Protein 4AE4 (pdb70)

Sequence (211 aa):
SHSPSERQCVETVVNGYSYECVLRAKAAGANIEQILDYLFAHGQLCEKGFDPLLVEEALEHQCSEEKEFLQLSKFKEGFELKDIKEVLLLHNNDQDNALEDLARASHSPSERQCVETVVNGYSYECVLRAKAAGANIEQILDYLFAHGQLCEKGFDPLLVEEALEHQCSEEKEFLQLSKFKEGFELKDIKEVLLLHNNDQDNALEDLARAG

Solvent-accessible surface area: 13850 Å² total

GO terms:
  GO:0005829 cytosol (C, IDA)
  GO:0043130 ubiquitin binding (F, IDA)
  GO:0000813 ESCRT I complex (C, IDA)
  GO:0005768 endosome (C, EXP)
  GO:0043162 ubiquitin-dependent protein catabolic process via the multivesicular body sorting pathway (P, IMP)
  GO:0010008 endosome membrane (C, TAS)
  GO:0005737 cytoplasm (C, IDA)
  GO:0005515 protein binding (F, IPI)

CATH classification: 1.20.120.1920

Structure (mmCIF, N/CA/C/O backbone):
data_4AE4
#
_entry.id   4AE4
#
_cell.length_a   34.404
_cell.length_b   43.480
_cell.length_c   59.413
_cell.angle_alpha   102.58
_cell.angle_beta   96.47
_cell.angle_gamma   113.24
#
_symmetry.space_group_name_H-M   'P 1'
#
loop_
_entity.id
_entity.type
_entity.pdbx_description
1 polymer 'UBIQUITIN-ASSOCIATED PROTEIN 1'
2 polymer 'UBIQUITIN-ASSOCIATED PROTEIN 1'
3 non-polymer '2-[N-CYCLOHEXYLAMINO]ETHANE SULFONIC ACID'
4 non-polymer 'POTASSIUM ION'
5 non-polymer GLYCEROL
6 non-polymer 'SODIUM ION'
7 water water
#
loop_
_atom_site.group_PDB
_atom_site.id
_atom_site.type_symbol
_atom_site.label_atom_id
_atom_site.label_alt_id
_atom_site.label_comp_id
_atom_site.label_asym_id
_atom_site.label_entity_id
_atom_site.label_seq_id
_atom_site.pdbx_PDB_ins_code
_atom_site.Cartn_x
_atom_site.Cartn_y
_atom_site.Cartn_z
_atom_site.occupancy
_atom_site.B_iso_or_equiv
_atom_site.auth_seq_id
_atom_site.auth_comp_id
_atom_site.auth_asym_id
_atom_site.auth_atom_id
_atom_site.pdbx_PDB_model_num
ATOM 1 N N . SER A 1 2 ? 42.156 0.805 29.276 1.00 60.98 386 SER A N 1
ATOM 2 C CA . SER A 1 2 ? 41.578 0.170 30.466 1.00 54.12 386 SER A CA 1
ATOM 3 C C . SER A 1 2 ? 41.575 -1.362 30.397 1.00 52.56 386 SER A C 1
ATOM 4 O O . SER A 1 2 ? 41.379 -1.942 29.325 1.00 56.02 386 SER A O 1
ATOM 7 N N . HIS A 1 3 ? 41.773 -2.004 31.550 1.00 50.40 387 HIS A N 1
ATOM 8 C CA . HIS A 1 3 ? 41.726 -3.479 31.690 1.00 42.71 387 HIS A CA 1
ATOM 9 C C . HIS A 1 3 ? 40.286 -4.010 31.662 1.00 37.66 387 HIS A C 1
ATOM 10 O O . HIS A 1 3 ? 40.020 -5.212 31.522 1.00 40.81 387 HIS A O 1
ATOM 25 N N . SER A 1 5 ? 36.412 -4.521 30.270 1.00 25.73 389 SER A N 1
ATOM 26 C CA . SER A 1 5 ? 35.673 -4.725 29.015 1.00 22.42 389 SER A CA 1
ATOM 27 C C . SER A 1 5 ? 34.751 -3.526 28.745 1.00 21.67 389 SER A C 1
ATOM 28 O O . SER A 1 5 ? 34.459 -2.731 29.639 1.00 23.06 389 SER A O 1
ATOM 31 N N . PRO A 1 6 ? 34.275 -3.399 27.504 1.00 21.38 390 PRO A N 1
ATOM 32 C CA . PRO A 1 6 ? 33.360 -2.285 27.248 1.00 25.50 390 PRO A CA 1
ATOM 33 C C . PRO A 1 6 ? 32.093 -2.379 28.093 1.00 21.79 390 PRO A C 1
ATOM 34 O O . PRO A 1 6 ? 31.577 -1.361 28.525 1.00 21.95 390 PRO A O 1
ATOM 38 N N . SER A 1 7 ? 31.593 -3.593 28.324 1.00 21.66 391 SER A N 1
ATOM 39 C CA . SER A 1 7 ? 30.379 -3.741 29.118 1.00 18.36 391 SER A CA 1
ATOM 40 C C . SER A 1 7 ? 30.662 -3.358 30.557 1.00 18.88 391 SER A C 1
ATOM 41 O O . SER A 1 7 ? 29.814 -2.725 31.209 1.00 19.62 391 SER A O 1
ATOM 44 N N . GLU A 1 8 ? 31.830 -3.739 31.070 1.00 17.46 392 GLU A N 1
ATOM 45 C CA . GLU A 1 8 ? 32.184 -3.316 32.424 1.00 17.07 392 GLU A CA 1
ATOM 46 C C . GLU A 1 8 ? 32.228 -1.805 32.530 1.00 17.90 392 GLU A C 1
ATOM 47 O O . GLU A 1 8 ? 31.751 -1.252 33.524 1.00 17.02 392 GLU A O 1
ATOM 53 N N . ARG A 1 9 ? 32.829 -1.132 31.532 1.00 19.86 393 ARG A N 1
ATOM 54 C CA . ARG A 1 9 ? 32.929 0.319 31.589 1.00 21.62 393 ARG A CA 1
ATOM 55 C C . ARG A 1 9 ? 31.519 0.956 31.557 1.00 22.08 393 ARG A C 1
ATOM 56 O O . ARG A 1 9 ? 31.264 1.953 32.262 1.00 22.16 393 ARG A O 1
ATOM 64 N N . GLN A 1 10 ? 30.634 0.407 30.721 1.00 20.19 394 GLN A N 1
ATOM 65 C CA . GLN A 1 10 ? 29.260 0.895 30.650 1.00 19.92 394 GLN A CA 1
ATOM 66 C C . GLN A 1 10 ? 28.558 0.798 32.016 1.00 18.49 394 GLN A C 1
ATOM 67 O O . GLN A 1 10 ? 27.840 1.734 32.442 1.00 18.22 394 GLN A O 1
ATOM 73 N N . CYS A 1 11 ? 28.765 -0.321 32.718 1.00 18.47 395 CYS A N 1
ATOM 74 C CA . CYS A 1 11 ? 28.157 -0.509 34.036 1.00 19.11 395 CYS A CA 1
ATOM 75 C C . CYS A 1 11 ? 28.657 0.485 35.027 1.00 17.82 395 CYS A C 1
ATOM 76 O O . CYS A 1 11 ? 27.866 1.052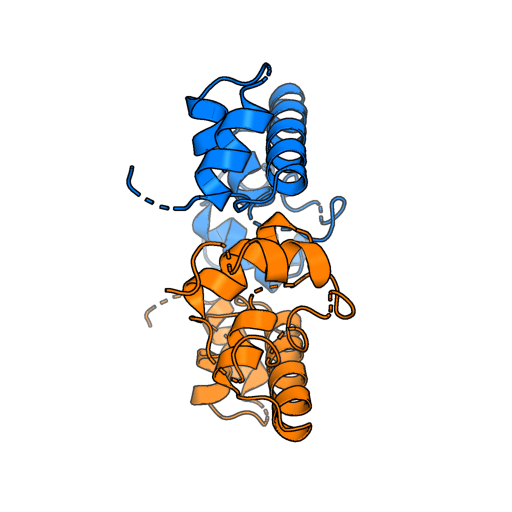 35.790 1.00 19.30 395 CYS A O 1
ATOM 79 N N . VAL A 1 12 ? 29.982 0.685 35.050 1.00 16.83 396 VAL A N 1
ATOM 80 C CA . VAL A 1 12 ? 30.579 1.624 35.990 1.00 17.36 396 VAL A CA 1
ATOM 81 C C . VAL A 1 12 ? 30.015 3.019 35.723 1.00 18.44 396 VAL A C 1
ATOM 82 O O . VAL A 1 12 ? 29.565 3.725 36.644 1.00 18.99 396 VAL A O 1
ATOM 86 N N . GLU A 1 13 ? 30.033 3.426 34.462 1.00 20.26 397 GLU A N 1
ATOM 87 C CA . GLU A 1 13 ? 29.569 4.762 34.129 1.00 23.02 397 GLU A CA 1
ATOM 88 C C . GLU A 1 13 ? 28.105 4.987 34.599 1.00 24.31 397 GLU A C 1
ATOM 89 O O . GLU A 1 13 ? 27.781 5.995 35.252 1.00 25.80 397 GLU A O 1
ATOM 95 N N . THR A 1 14 ? 27.232 4.046 34.267 1.00 20.99 398 THR A N 1
ATOM 96 C CA . THR A 1 14 ? 25.830 4.172 34.610 1.00 21.52 398 THR A CA 1
ATOM 97 C C . THR A 1 14 ? 25.591 4.172 36.095 1.00 22.01 398 THR A C 1
ATOM 98 O O . THR A 1 14 ? 24.825 5.012 36.601 1.00 26.72 398 THR A O 1
ATOM 102 N N . VAL A 1 15 ? 26.227 3.249 36.808 1.00 21.68 399 VAL A N 1
ATOM 103 C CA . VAL A 1 15 ? 25.945 3.110 38.251 1.00 20.95 399 VAL A CA 1
ATOM 104 C C . VAL A 1 15 ? 26.558 4.229 39.085 1.00 21.38 399 VAL A C 1
ATOM 105 O O . VAL A 1 15 ? 25.941 4.706 40.073 1.00 23.30 399 VAL A O 1
ATOM 109 N N . VAL A 1 16 ? 27.765 4.661 38.726 1.00 21.16 400 VAL A N 1
ATOM 110 C CA . VAL A 1 16 ? 28.344 5.818 39.394 1.00 22.00 400 VAL A CA 1
ATOM 111 C C . VAL A 1 16 ? 27.454 7.040 39.172 1.00 23.29 400 VAL A C 1
ATOM 112 O O . VAL A 1 16 ? 27.353 7.930 40.051 1.00 24.47 400 VAL A O 1
ATOM 116 N N . ASN A 1 17 ? 26.772 7.077 38.025 1.00 25.93 401 ASN A N 1
ATOM 117 C CA . ASN A 1 17 ? 25.820 8.176 37.796 1.00 31.49 401 ASN A CA 1
ATOM 118 C C . ASN A 1 17 ? 24.570 8.155 38.669 1.00 30.96 401 ASN A C 1
ATOM 119 O O . ASN A 1 17 ? 23.930 9.189 38.856 1.00 35.70 401 ASN A O 1
ATOM 132 N N . GLY A 1 19 ? 24.813 7.766 41.660 1.00 29.46 403 GLY A N 1
ATOM 133 C CA . GLY A 1 19 ? 25.307 8.330 42.907 1.00 30.54 403 GLY A CA 1
ATOM 134 C C . GLY A 1 19 ? 26.111 7.408 43.808 1.00 28.50 403 GLY A C 1
ATOM 135 O O . GLY A 1 19 ? 26.374 7.741 44.967 1.00 30.02 403 GLY A O 1
ATOM 136 N N . TYR A 1 20 ? 26.495 6.244 43.284 1.00 25.42 404 TYR A N 1
ATOM 137 C CA . TYR A 1 20 ? 27.351 5.333 44.011 1.00 24.10 404 TYR A CA 1
ATOM 138 C C . TYR A 1 20 ? 28.816 5.671 43.787 1.00 24.31 404 TYR A C 1
ATOM 139 O O . TYR A 1 20 ? 29.202 6.189 42.739 1.00 23.34 404 TYR A O 1
ATOM 148 N N . SER A 1 21 ? 29.637 5.401 44.790 1.00 20.88 405 SER A N 1
ATOM 149 C CA . SER A 1 21 ? 31.078 5.645 44.682 1.00 19.57 405 SER A CA 1
ATOM 150 C C . SER A 1 21 ? 31.731 4.615 43.738 1.00 19.54 405 SER A C 1
ATOM 151 O O . SER A 1 21 ? 31.225 3.484 43.573 1.00 20.89 405 SER A O 1
ATOM 154 N N . TYR A 1 22 ? 32.848 4.982 43.137 1.00 19.45 406 TYR A N 1
ATOM 155 C CA . TYR A 1 22 ? 33.542 4.028 42.273 1.00 17.10 406 TYR A CA 1
ATOM 156 C C . TYR A 1 22 ? 33.888 2.777 43.050 1.00 18.77 406 TYR A C 1
ATOM 157 O O . TYR A 1 22 ? 33.774 1.692 42.523 1.00 18.56 406 TYR A O 1
ATOM 166 N N . GLU A 1 23 ? 34.381 2.916 44.278 1.00 18.91 407 GLU A N 1
ATOM 167 C CA . GLU A 1 23 ? 34.866 1.732 44.966 1.00 21.60 407 GLU A CA 1
ATOM 168 C C . GLU A 1 23 ? 33.692 0.750 45.205 1.00 21.64 407 GLU A C 1
ATOM 169 O O . GLU A 1 23 ? 33.833 -0.458 45.053 1.00 20.97 407 GLU A O 1
ATOM 175 N N . CYS A 1 24 ? 32.537 1.273 45.603 1.00 19.79 408 CYS A N 1
ATOM 176 C CA . CYS A 1 24 ? 31.374 0.443 45.808 1.00 20.34 408 CYS A CA 1
ATOM 177 C C . CYS A 1 24 ? 30.919 -0.247 44.533 1.00 18.22 408 CYS A C 1
ATOM 178 O O . CYS A 1 24 ? 30.589 -1.463 44.540 1.00 20.27 408 CYS A O 1
ATOM 181 N N . VAL A 1 25 ? 30.887 0.501 43.446 1.00 18.51 409 VAL A N 1
ATOM 182 C CA . VAL A 1 25 ? 30.517 -0.092 42.164 1.00 17.86 409 VAL A CA 1
ATOM 183 C C . VAL A 1 25 ? 31.490 -1.188 41.700 1.00 15.39 409 VAL A C 1
ATOM 184 O O . VAL A 1 25 ? 31.050 -2.295 41.292 1.00 17.19 409 VAL A O 1
ATOM 188 N N . LEU A 1 26 ? 32.796 -0.910 41.772 1.00 15.67 410 LEU A N 1
ATOM 189 C CA . LEU A 1 26 ? 33.745 -1.941 41.334 1.00 17.02 410 LEU A CA 1
ATOM 190 C C . LEU A 1 26 ? 33.633 -3.175 42.198 1.00 18.08 410 LEU A C 1
ATOM 191 O O . LEU A 1 26 ? 33.671 -4.291 41.673 1.00 18.74 410 LEU A O 1
ATOM 196 N N . ARG A 1 27 ? 33.483 -3.014 43.511 1.00 18.04 411 ARG A N 1
ATOM 197 C CA . ARG A 1 27 ? 33.344 -4.183 44.378 1.00 20.35 411 ARG A CA 1
ATOM 198 C C . ARG A 1 27 ? 32.070 -4.950 44.070 1.00 19.46 411 ARG A C 1
ATOM 199 O O . ARG A 1 27 ? 32.080 -6.196 44.038 1.00 20.57 411 ARG A O 1
ATOM 207 N N . ALA A 1 28 ? 30.968 -4.216 43.861 1.00 16.03 412 ALA A N 1
ATOM 208 C CA . ALA A 1 28 ? 29.700 -4.878 43.590 1.00 16.01 412 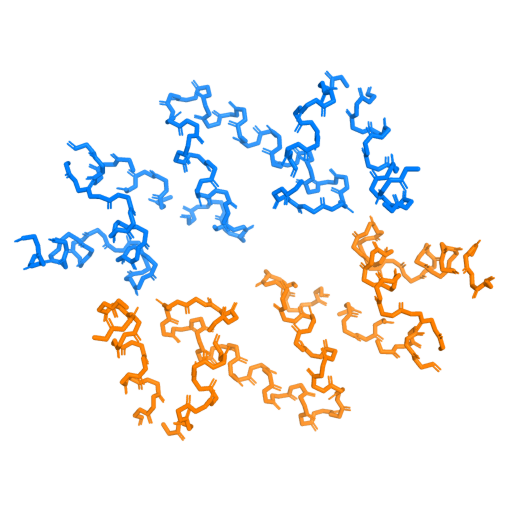ALA A CA 1
ATOM 209 C C . ALA A 1 28 ? 29.761 -5.618 42.261 1.00 15.93 412 ALA A C 1
ATOM 210 O O . ALA A 1 28 ? 29.210 -6.698 42.118 1.00 19.29 412 ALA A O 1
ATOM 220 N N . LYS A 1 30 ? 32.387 -6.921 40.800 1.00 18.09 414 LYS A N 1
ATOM 221 C CA . LYS A 1 30 ? 33.221 -8.123 40.967 1.00 20.40 414 LYS A CA 1
ATOM 222 C C . LYS A 1 30 ? 32.356 -9.287 41.553 1.00 19.41 414 LYS A C 1
ATOM 223 O O . LYS A 1 30 ? 32.477 -10.477 41.146 1.00 20.07 414 LYS A O 1
ATOM 229 N N . ALA A 1 31 ? 31.476 -8.930 42.500 1.00 19.28 415 ALA A N 1
ATOM 230 C CA . ALA A 1 31 ? 30.619 -9.920 43.122 1.00 18.55 415 ALA A CA 1
ATOM 231 C C . ALA A 1 31 ? 29.448 -10.326 42.209 1.00 20.27 415 ALA A C 1
ATOM 232 O O . ALA A 1 31 ? 29.104 -11.497 42.126 1.00 24.65 415 ALA A O 1
ATOM 234 N N . ALA A 1 32 ? 28.800 -9.342 41.586 1.00 19.70 416 ALA A N 1
ATOM 235 C CA . ALA A 1 32 ? 27.479 -9.539 40.944 1.00 17.94 416 ALA A CA 1
ATOM 236 C C . ALA A 1 32 ? 27.518 -9.708 39.421 1.00 16.76 416 ALA A C 1
ATOM 237 O O . ALA A 1 32 ? 26.530 -10.194 38.815 1.00 20.78 416 ALA A O 1
ATOM 239 N N . GLY A 1 33 ? 28.653 -9.332 38.812 1.00 16.45 417 GLY A N 1
ATOM 240 C CA . GLY A 1 33 ? 28.799 -9.376 37.349 1.00 16.92 417 GLY A CA 1
ATOM 241 C C . GLY A 1 33 ? 28.410 -8.067 36.672 1.00 16.57 417 GLY A C 1
ATOM 242 O O . GLY A 1 33 ? 27.763 -7.179 37.263 1.00 18.22 417 GLY A O 1
ATOM 243 N N . ALA A 1 34 ? 28.865 -7.912 35.436 1.00 16.50 418 ALA A N 1
ATOM 244 C CA . ALA A 1 34 ? 28.675 -6.650 34.670 1.00 14.94 418 ALA A CA 1
ATOM 245 C C . ALA A 1 34 ? 27.305 -6.598 34.002 1.00 16.97 418 ALA A C 1
ATOM 246 O O . ALA A 1 34 ? 27.153 -6.760 32.790 1.00 18.54 418 ALA A O 1
ATOM 248 N N . ASN A 1 35 ? 26.291 -6.380 34.840 1.00 15.39 419 ASN A N 1
ATOM 249 C CA . ASN A 1 35 ? 24.919 -6.166 34.374 1.00 15.47 419 ASN A CA 1
ATOM 250 C C . ASN A 1 35 ? 24.390 -5.138 35.376 1.00 15.30 419 ASN A C 1
ATOM 251 O O . ASN A 1 35 ? 24.567 -5.272 36.613 1.00 16.24 419 ASN A O 1
ATOM 256 N N . ILE A 1 36 ? 23.788 -4.070 34.873 1.00 15.87 420 ILE A N 1
ATOM 257 C CA . ILE A 1 36 ? 23.476 -2.923 35.738 1.00 16.48 420 ILE A CA 1
ATOM 258 C C . ILE A 1 36 ? 22.448 -3.311 36.828 1.00 15.20 420 ILE A C 1
ATOM 259 O O . ILE A 1 36 ? 22.604 -2.944 38.005 1.00 16.52 420 ILE A O 1
ATOM 264 N N . GLU A 1 37 ? 21.405 -4.038 36.465 1.00 17.31 421 GLU A N 1
ATOM 265 C CA . GLU A 1 37 ? 20.408 -4.432 37.443 1.00 16.78 421 GLU A CA 1
ATOM 266 C C . GLU A 1 37 ? 21.019 -5.338 38.508 1.00 19.02 421 GLU A C 1
ATOM 267 O O . GLU A 1 37 ? 20.716 -5.244 39.702 1.00 18.80 421 GLU A O 1
ATOM 273 N N . GLN A 1 38 ? 21.910 -6.210 38.088 1.00 16.57 422 GLN A N 1
ATOM 274 C CA . GLN A 1 38 ? 22.546 -7.084 39.075 1.00 15.21 422 GLN A CA 1
ATOM 275 C C . GLN A 1 38 ? 23.397 -6.282 40.063 1.00 17.00 422 GLN A C 1
ATOM 276 O O . GLN A 1 38 ? 23.412 -6.566 41.263 1.00 16.24 422 GLN A O 1
ATOM 282 N N . ILE A 1 39 ? 24.106 -5.294 39.553 1.00 16.49 423 ILE A N 1
ATOM 283 C CA . ILE A 1 39 ? 24.964 -4.479 40.396 1.00 16.33 423 ILE A CA 1
ATOM 284 C C . ILE A 1 39 ? 24.091 -3.672 41.383 1.00 15.77 423 ILE A C 1
ATOM 285 O O . ILE A 1 39 ? 24.394 -3.620 42.581 1.00 14.97 423 ILE A O 1
ATOM 290 N N . LEU A 1 40 ? 23.034 -3.038 40.857 1.00 15.17 424 LEU A N 1
ATOM 291 C CA . LEU A 1 40 ? 22.179 -2.203 41.708 1.00 16.74 424 LEU A CA 1
ATOM 292 C C . LEU A 1 40 ? 21.490 -3.055 42.783 1.00 16.85 424 LEU A C 1
ATOM 293 O O . LEU A 1 40 ? 21.395 -2.639 43.961 1.00 16.80 424 LEU A O 1
ATOM 298 N N . ASP A 1 41 ? 21.069 -4.257 42.406 1.00 16.89 425 ASP A N 1
ATOM 299 C CA . ASP A 1 41 ? 20.362 -5.143 43.361 1.00 18.07 425 ASP A CA 1
ATOM 300 C C . ASP A 1 41 ? 21.356 -5.553 44.478 1.00 18.43 425 ASP A C 1
ATOM 301 O O . ASP A 1 41 ? 21.029 -5.563 45.646 1.00 18.93 425 ASP A O 1
ATOM 306 N N . TYR A 1 42 ? 22.585 -5.899 44.093 1.00 18.27 426 TYR A N 1
ATOM 307 C CA . TYR A 1 42 ? 23.614 -6.216 45.077 1.00 15.64 426 TYR A CA 1
ATOM 308 C C . TYR A 1 42 ? 23.917 -5.025 46.023 1.00 17.41 426 TYR A C 1
ATOM 309 O O . TYR A 1 42 ? 23.967 -5.193 47.266 1.00 18.86 426 TYR A O 1
ATOM 318 N N . LEU A 1 43 ? 24.099 -3.827 45.452 1.00 16.77 427 LEU A N 1
ATOM 319 C CA . LEU A 1 43 ? 24.429 -2.656 46.232 1.00 15.45 427 LEU A CA 1
ATOM 320 C C . LEU A 1 43 ? 23.306 -2.393 47.217 1.00 17.92 427 LEU A C 1
ATOM 321 O O . LEU A 1 43 ? 23.559 -2.062 48.380 1.00 19.98 427 LEU A O 1
ATOM 326 N N . PHE A 1 44 ? 22.066 -2.505 46.730 1.00 17.03 428 PHE A N 1
ATOM 327 C CA . PHE A 1 44 ? 20.923 -2.183 47.581 1.00 19.84 428 PHE A CA 1
ATOM 328 C C . PHE A 1 44 ? 20.773 -3.207 48.705 1.00 16.84 428 PHE A C 1
ATOM 329 O O . PHE A 1 44 ? 20.615 -2.822 49.883 1.00 18.87 428 PHE A O 1
ATOM 337 N N . ALA A 1 45 ? 20.846 -4.500 48.370 1.00 18.13 429 ALA A N 1
ATOM 338 C CA . ALA A 1 45 ? 20.722 -5.555 49.383 1.00 21.28 429 ALA A CA 1
ATOM 339 C C . ALA A 1 45 ? 21.846 -5.471 50.426 1.00 19.73 429 ALA A C 1
ATOM 340 O O . ALA A 1 45 ? 21.616 -5.598 51.635 1.00 20.52 429 ALA A O 1
ATOM 342 N N . HIS A 1 46 ? 23.072 -5.271 49.948 1.00 19.39 430 HIS A N 1
ATOM 343 C CA . HIS A 1 46 ? 24.198 -5.170 50.848 1.00 19.45 430 HIS A CA 1
ATOM 344 C C . HIS A 1 46 ? 23.975 -4.019 51.848 1.00 22.76 430 HIS A C 1
ATOM 345 O O . HIS A 1 46 ? 24.068 -4.228 53.055 1.00 23.89 430 HIS A O 1
ATOM 352 N N . GLY A 1 47 ? 23.599 -2.832 51.357 1.00 21.61 431 GLY A N 1
ATOM 353 C CA . GLY A 1 47 ? 23.226 -1.704 52.207 1.00 24.18 431 GLY A CA 1
ATOM 354 C C . GLY A 1 47 ? 22.127 -2.016 53.219 1.00 25.69 431 GLY A C 1
ATOM 355 O O . GLY A 1 47 ? 22.236 -1.678 54.426 1.00 27.12 431 GLY A O 1
ATOM 356 N N . GLN A 1 48 ? 21.048 -2.643 52.755 1.00 23.07 432 GLN A N 1
ATOM 357 C CA . GLN A 1 48 ? 19.892 -2.857 53.617 1.00 24.93 432 GLN A CA 1
ATOM 358 C C . GLN A 1 48 ? 20.265 -3.832 54.734 1.00 27.07 432 GLN A C 1
ATOM 359 O O . GLN A 1 48 ? 19.805 -3.678 55.889 1.00 26.20 432 GLN A O 1
ATOM 365 N N . LEU A 1 49 ? 21.058 -4.853 54.386 1.00 22.93 433 LEU A N 1
ATOM 366 C CA . LEU A 1 49 ? 21.369 -5.903 55.381 1.00 24.54 433 LEU A CA 1
ATOM 367 C C . LEU A 1 49 ? 22.351 -5.361 56.417 1.00 25.80 433 LEU A C 1
ATOM 368 O O . LEU A 1 49 ? 22.261 -5.664 57.598 1.00 26.82 433 LEU A O 1
ATOM 373 N N . CYS A 1 50 ? 23.301 -4.556 55.965 1.00 24.83 434 CYS A N 1
ATOM 374 C CA . CYS A 1 50 ? 24.225 -3.902 56.897 1.00 28.36 434 CYS A CA 1
ATOM 375 C C . CYS A 1 50 ? 23.473 -2.935 57.823 1.00 31.63 434 CYS A C 1
ATOM 376 O O . CYS A 1 50 ? 23.782 -2.850 59.015 1.00 31.95 434 CYS A O 1
ATOM 379 N N . GLU A 1 51 ? 22.483 -2.217 57.273 1.00 30.99 435 GLU A N 1
ATOM 380 C CA . GLU A 1 51 ? 21.680 -1.300 58.090 1.00 35.59 435 GLU A CA 1
ATOM 381 C C . GLU A 1 51 ? 20.923 -2.069 59.171 1.00 36.54 435 GLU A C 1
ATOM 382 O O . GLU A 1 51 ? 20.726 -1.551 60.271 1.00 40.18 435 GLU A O 1
ATOM 388 N N . LYS A 1 52 ? 20.529 -3.310 58.880 1.00 35.53 436 LYS A N 1
ATOM 389 C CA . LYS A 1 52 ? 19.840 -4.131 59.879 1.00 38.27 436 LYS A CA 1
ATOM 390 C C . LYS A 1 52 ? 20.794 -4.650 60.962 1.00 39.94 436 LYS A C 1
ATOM 391 O O . LYS A 1 52 ? 20.364 -5.262 61.945 1.00 44.00 436 LYS A O 1
ATOM 397 N N . GLY A 1 53 ? 22.095 -4.462 60.767 1.00 37.18 437 GLY A N 1
ATOM 398 C CA . GLY A 1 53 ? 23.039 -4.820 61.814 1.00 35.86 437 GLY A CA 1
ATOM 399 C C . GLY A 1 53 ? 23.812 -6.097 61.549 1.00 34.69 437 GLY A C 1
ATOM 400 O O . GLY A 1 53 ? 24.581 -6.531 62.399 1.00 38.17 437 GLY A O 1
ATOM 401 N N . PHE A 1 54 ? 23.635 -6.689 60.371 1.00 29.32 438 PHE A N 1
ATOM 402 C CA . PHE A 1 54 ? 24.396 -7.892 60.021 1.00 26.97 438 PHE A CA 1
ATOM 403 C C . PHE A 1 54 ? 25.861 -7.525 59.736 1.00 30.50 438 PHE A C 1
ATOM 404 O O . PHE A 1 54 ? 26.150 -6.437 59.263 1.00 32.55 438 PHE A O 1
ATOM 412 N N . ASP A 1 55 ? 26.779 -8.422 60.068 1.00 30.74 439 ASP A N 1
ATOM 413 C CA . ASP A 1 55 ? 28.205 -8.247 59.787 1.00 29.84 439 ASP A CA 1
ATOM 414 C C . ASP A 1 55 ? 28.408 -8.195 58.260 1.00 28.79 439 ASP A C 1
ATOM 415 O O . ASP A 1 55 ? 27.940 -9.079 57.574 1.00 25.77 439 ASP A O 1
ATOM 420 N N . PRO A 1 56 ? 29.040 -7.131 57.724 1.00 28.21 440 PRO A N 1
ATOM 421 C CA . PRO A 1 56 ? 29.179 -7.055 56.256 1.00 27.87 440 PRO A CA 1
ATOM 422 C C . PRO A 1 56 ? 29.891 -8.269 55.634 1.00 26.63 440 PRO A C 1
ATOM 423 O O . PRO A 1 56 ? 29.560 -8.661 54.507 1.00 25.60 440 PRO A O 1
ATOM 427 N N . LEU A 1 57 ? 30.867 -8.841 56.339 1.00 26.35 441 LEU A N 1
ATOM 428 C CA . LEU A 1 57 ? 31.513 -10.052 55.843 1.00 26.15 441 LEU A CA 1
ATOM 429 C C . LEU A 1 57 ? 30.484 -11.183 55.669 1.00 25.81 441 LEU A C 1
ATOM 430 O O . LEU A 1 57 ? 30.531 -11.925 54.683 1.00 26.95 441 LEU A O 1
ATOM 435 N N . LEU A 1 58 ? 29.556 -11.304 56.600 1.00 23.62 442 LEU A N 1
ATOM 436 C CA . LEU A 1 58 ? 28.572 -12.378 56.512 1.00 22.57 442 LEU A CA 1
ATOM 437 C C . LEU A 1 58 ? 27.530 -12.051 55.454 1.00 21.70 442 LEU A C 1
ATOM 438 O O . LEU A 1 58 ? 27.080 -12.946 54.715 1.00 22.79 442 LEU A O 1
ATOM 443 N N . VAL A 1 59 ? 27.132 -10.783 55.390 1.00 20.78 443 VAL A N 1
ATOM 444 C CA . VAL A 1 59 ? 26.258 -10.351 54.298 1.00 19.39 443 VAL A CA 1
ATOM 445 C C . VAL A 1 59 ? 26.831 -10.730 52.937 1.00 17.86 443 VAL A C 1
ATOM 446 O O . VAL A 1 59 ? 26.113 -11.239 52.042 1.00 17.69 443 VAL A O 1
ATOM 450 N N . GLU A 1 60 ? 28.118 -10.467 52.745 1.00 20.14 444 GLU A N 1
ATOM 451 C CA . GLU A 1 60 ? 28.762 -10.787 51.457 1.00 18.60 444 GLU A CA 1
ATOM 452 C C . GLU A 1 60 ? 28.747 -12.308 51.189 1.00 18.99 444 GLU A C 1
ATOM 453 O O . GLU A 1 60 ? 28.527 -12.754 50.049 1.00 22.88 444 GLU A O 1
ATOM 459 N N . GLU A 1 61 ? 28.906 -13.110 52.239 1.00 19.66 445 GLU A N 1
ATOM 460 C CA . GLU A 1 61 ? 28.878 -14.569 52.024 1.00 20.99 445 GLU A CA 1
ATOM 461 C C . GLU A 1 61 ? 27.470 -15.008 51.611 1.00 18.09 445 GLU A C 1
ATOM 462 O O . GLU A 1 61 ? 27.304 -15.888 50.740 1.00 19.35 445 GLU A O 1
ATOM 468 N N . ALA A 1 62 ? 26.455 -14.404 52.238 1.00 18.22 446 ALA A N 1
ATOM 469 C CA . ALA A 1 62 ? 25.077 -14.767 51.948 1.00 19.34 446 ALA A CA 1
ATOM 470 C C . ALA A 1 62 ? 24.652 -14.334 50.529 1.00 20.76 446 ALA A C 1
ATOM 471 O O . ALA A 1 62 ? 23.993 -15.107 49.834 1.00 22.44 446 ALA A O 1
ATOM 473 N N . LEU A 1 63 ? 25.066 -13.151 50.090 1.00 20.99 447 LEU A N 1
ATOM 474 C CA . LEU A 1 63 ? 24.735 -12.685 48.766 1.00 19.97 447 LEU A CA 1
ATOM 475 C C . LEU A 1 63 ? 25.403 -13.576 47.727 1.00 23.88 447 LEU A C 1
ATOM 476 O O . LEU A 1 63 ? 24.874 -13.728 46.623 1.00 25.95 447 LEU A O 1
ATOM 481 N N . GLU A 1 64 ? 26.558 -14.155 48.063 1.00 22.22 448 GLU A N 1
ATOM 482 C CA . GLU A 1 64 ? 27.255 -15.016 47.110 1.00 24.09 448 GLU A CA 1
ATOM 483 C C . GLU A 1 64 ? 26.589 -16.388 47.029 1.00 25.50 448 GLU A C 1
ATOM 484 O O . GLU A 1 64 ? 26.467 -16.954 45.943 1.00 29.21 448 GLU A O 1
ATOM 498 N N . HIS A 1 66 ? 23.473 -17.450 47.864 1.00 29.40 450 HIS A N 1
ATOM 499 C CA . HIS A 1 66 ? 22.057 -17.589 47.536 1.00 34.43 450 HIS A CA 1
ATOM 500 C C . HIS A 1 66 ? 21.619 -16.454 46.691 1.00 36.54 450 HIS A C 1
ATOM 501 O O . HIS A 1 66 ? 20.996 -15.527 47.169 1.00 38.67 450 HIS A O 1
ATOM 508 N N . GLN A 1 67 ? 21.979 -16.531 45.425 1.00 40.19 451 GLN A N 1
ATOM 509 C CA . GLN A 1 67 ? 21.621 -15.512 44.476 1.00 44.68 451 GLN A CA 1
ATOM 510 C C . GLN A 1 67 ? 20.180 -15.683 43.964 1.00 47.02 451 GLN A C 1
ATOM 511 O O . GLN A 1 67 ? 19.613 -14.747 43.395 1.00 46.57 451 GLN A O 1
ATOM 517 N N . CYS A 1 68 ? 19.556 -16.843 44.205 1.00 46.63 452 CYS A N 1
ATOM 518 C CA . CYS A 1 68 ? 18.259 -17.114 43.565 1.00 49.44 452 CYS A CA 1
ATOM 519 C C . CYS A 1 68 ? 17.041 -16.884 44.448 1.00 48.74 452 CYS A C 1
ATOM 520 O O . CYS A 1 68 ? 15.979 -16.473 43.971 1.00 50.96 452 CYS A O 1
ATOM 523 N N . SER A 1 69 ? 17.193 -17.161 45.732 1.00 43.79 453 SER A N 1
ATOM 524 C CA . SER A 1 69 ? 16.108 -16.964 46.661 1.00 43.21 453 SER A CA 1
ATOM 525 C C . SER A 1 69 ? 16.459 -15.952 47.757 1.00 41.44 453 SER A C 1
ATOM 526 O O . SER A 1 69 ? 17.398 -16.143 48.529 1.00 38.40 453 SER A O 1
ATOM 529 N N . GLU A 1 70 ? 15.689 -14.877 47.824 1.00 41.27 454 GLU A N 1
ATOM 530 C CA . GLU A 1 70 ? 15.857 -13.926 48.902 1.00 42.02 454 GLU A CA 1
ATOM 531 C C . GLU A 1 70 ? 15.505 -14.572 50.250 1.00 39.84 454 GLU A C 1
ATOM 532 O O . GLU A 1 70 ? 16.186 -14.323 51.225 1.00 37.20 454 GLU A O 1
ATOM 538 N N . GLU A 1 71 ? 14.458 -15.399 50.316 1.00 39.89 455 GLU A N 1
ATOM 539 C CA . GLU A 1 71 ? 14.151 -16.091 51.578 1.00 45.00 455 GLU A CA 1
ATOM 540 C C . GLU A 1 71 ? 15.271 -17.075 52.006 1.00 42.23 455 GLU A C 1
ATOM 541 O O . GLU A 1 71 ? 15.645 -17.136 53.187 1.00 39.19 455 GLU A O 1
ATOM 547 N N . LYS A 1 72 ? 15.818 -17.828 51.051 1.00 38.99 456 LYS A N 1
ATOM 548 C CA . LYS A 1 72 ? 16.912 -18.735 51.371 1.00 36.58 456 LYS A CA 1
ATOM 549 C C . LYS A 1 72 ? 18.133 -17.949 51.800 1.00 33.49 456 LYS A C 1
ATOM 550 O O . LYS A 1 72 ? 18.841 -18.359 52.718 1.00 30.13 456 LYS A O 1
ATOM 572 N N . GLU A 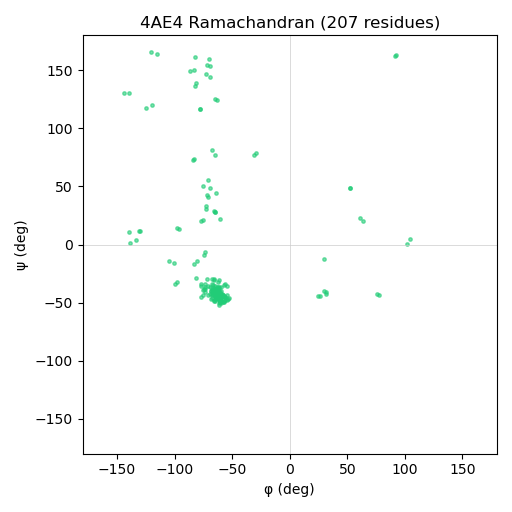1 75 ? 17.561 -16.807 55.353 1.00 32.02 459 GLU A N 1
ATOM 573 C CA . GLU A 1 75 ? 17.633 -17.927 56.277 1.00 34.38 459 GLU A CA 1
ATOM 574 C C . GLU A 1 75 ? 19.108 -18.337 56.503 1.00 31.44 459 GLU A C 1
ATOM 575 O O . GLU A 1 75 ? 19.537 -18.551 57.643 1.00 31.66 459 GLU A O 1
ATOM 581 N N . PHE A 1 76 ? 19.885 -18.377 55.425 1.00 26.43 460 PHE A N 1
ATOM 582 C CA . PHE A 1 76 ? 21.324 -18.675 55.513 1.00 26.16 460 PHE A CA 1
ATOM 583 C C . PHE A 1 76 ? 22.090 -17.605 56.327 1.00 24.91 460 PHE A C 1
ATOM 584 O O . PHE A 1 76 ? 22.905 -17.917 57.205 1.00 25.70 460 PHE A O 1
ATOM 592 N N . LEU A 1 77 ? 21.804 -16.343 56.037 1.00 22.53 461 LEU A N 1
ATOM 593 C CA . LEU A 1 77 ? 22.435 -15.221 56.732 1.00 21.40 461 LEU A CA 1
ATOM 594 C C . LEU A 1 77 ? 22.124 -15.269 58.221 1.00 22.10 461 LEU A C 1
ATOM 595 O O . LEU A 1 77 ? 23.006 -15.067 59.055 1.00 24.12 461 LEU A O 1
ATOM 600 N N . GLN A 1 78 ? 20.867 -15.518 58.563 1.00 24.90 462 GLN A N 1
ATOM 601 C CA . GLN A 1 78 ? 20.493 -15.559 59.975 1.00 29.09 462 GLN A CA 1
ATOM 602 C C . GLN A 1 78 ? 21.187 -16.724 60.692 1.00 31.08 462 GLN A C 1
ATOM 603 O O . GLN A 1 78 ? 21.658 -16.560 61.849 1.00 31.91 462 GLN A O 1
ATOM 609 N N . LEU A 1 79 ? 21.230 -17.896 60.039 1.00 29.32 463 LEU A N 1
ATOM 610 C CA . LEU A 1 79 ? 21.796 -19.066 60.691 1.00 29.45 463 LEU A CA 1
ATOM 611 C C . LEU A 1 79 ? 23.293 -18.941 60.782 1.00 28.69 463 LEU A C 1
ATOM 612 O O . LEU A 1 79 ? 23.862 -19.324 61.776 1.00 30.92 463 LEU A O 1
ATOM 625 N N . SER A 1 81 ? 24.939 -16.204 61.065 1.00 27.46 465 SER A N 1
ATOM 626 C CA . SER A 1 81 ? 25.168 -15.270 62.159 1.00 32.54 465 SER A CA 1
ATOM 627 C C . SER A 1 81 ? 25.002 -15.945 63.530 1.00 35.54 465 SER A C 1
ATOM 628 O O . SER A 1 81 ? 25.816 -15.749 64.440 1.00 39.40 465 SER A O 1
ATOM 631 N N . LYS A 1 82 ? 23.958 -16.749 63.674 1.00 32.70 466 LYS A N 1
ATOM 632 C CA . LYS A 1 82 ? 23.697 -17.420 64.936 1.00 34.59 466 LYS A CA 1
ATOM 633 C C . LYS A 1 82 ? 24.812 -18.410 65.260 1.00 37.94 466 LYS A C 1
ATOM 634 O O . LYS A 1 82 ? 25.274 -18.510 66.399 1.00 41.89 466 LYS A O 1
ATOM 640 N N . PHE A 1 83 ? 25.232 -19.181 64.277 1.00 38.47 467 PHE A N 1
ATOM 641 C CA . PHE A 1 83 ? 26.253 -20.221 64.532 1.00 37.05 467 PHE A CA 1
ATOM 642 C C . PHE A 1 83 ? 27.619 -19.588 64.775 1.00 38.90 467 PHE A C 1
ATOM 643 O O . PHE A 1 83 ? 28.450 -20.128 65.491 1.00 39.28 467 PHE A O 1
ATOM 651 N N . LYS A 1 84 ? 27.857 -18.437 64.162 1.00 37.93 468 LYS A N 1
ATOM 652 C CA . LYS A 1 84 ? 29.069 -17.727 64.450 1.00 42.55 468 LYS A CA 1
ATOM 653 C C . LYS A 1 84 ? 29.078 -17.223 65.899 1.00 44.83 468 LYS A C 1
ATOM 654 O O . LYS A 1 84 ? 30.129 -17.196 66.541 1.00 45.93 468 LYS A O 1
ATOM 660 N N . GLU A 1 85 ? 27.917 -16.844 66.414 1.00 44.21 469 GLU A N 1
ATOM 661 C CA . GLU A 1 85 ? 27.845 -16.327 67.795 1.00 46.49 469 GLU A CA 1
ATOM 662 C C . GLU A 1 85 ? 28.084 -17.480 68.768 1.00 48.94 469 GLU A C 1
ATOM 663 O O . GLU A 1 85 ? 28.568 -17.278 69.904 1.00 50.98 469 GLU A O 1
ATOM 677 N N . GLY A 1 87 ? 30.135 -19.646 68.392 1.00 48.79 471 GLY A N 1
ATOM 678 C CA . GLY A 1 87 ? 31.573 -19.881 68.378 1.00 48.50 471 GLY A CA 1
ATOM 679 C C . GLY A 1 87 ? 32.133 -20.818 67.314 1.00 46.43 471 GLY A C 1
ATOM 680 O O . GLY A 1 87 ? 33.313 -21.192 67.370 1.00 50.86 471 GLY A O 1
ATOM 681 N N . PHE A 1 88 ? 31.320 -21.187 66.329 1.00 39.63 472 PHE A N 1
ATOM 682 C CA . PHE A 1 88 ? 31.801 -22.060 65.263 1.00 37.11 472 PHE A CA 1
ATOM 683 C C . PHE A 1 88 ? 32.556 -21.246 64.206 1.00 39.07 472 PHE A C 1
ATOM 684 O O . PHE A 1 88 ? 32.439 -20.013 64.171 1.00 40.89 472 PHE A O 1
ATOM 692 N N . GLU A 1 89 ? 33.365 -21.940 63.408 1.00 37.49 473 GLU A N 1
ATOM 693 C CA . GLU A 1 89 ? 34.154 -21.358 62.305 1.00 39.57 473 GLU A CA 1
ATOM 694 C C . GLU A 1 89 ? 33.343 -21.176 61.033 1.00 32.90 473 GLU A C 1
ATOM 695 O O . GLU A 1 89 ? 32.576 -22.067 60.621 1.00 31.30 473 GLU A O 1
ATOM 701 N N . LEU A 1 90 ? 33.517 -20.025 60.397 1.00 29.62 474 LEU A N 1
ATOM 702 C CA . LEU A 1 90 ? 32.739 -19.680 59.204 1.00 29.31 474 LEU A CA 1
ATOM 703 C C . LEU A 1 90 ? 32.834 -20.742 58.133 1.00 27.81 474 LEU A C 1
ATOM 704 O O . LEU A 1 90 ? 31.834 -21.092 57.493 1.00 26.46 474 LEU A O 1
ATOM 709 N N . LYS A 1 91 ? 34.038 -21.250 57.899 1.00 30.34 475 LYS A N 1
ATOM 710 C CA . LYS A 1 91 ? 34.208 -22.244 56.843 1.00 32.28 475 LYS A CA 1
ATOM 711 C C . LYS A 1 91 ? 33.338 -23.472 57.107 1.00 28.32 475 LYS A C 1
ATOM 712 O O . LYS A 1 91 ? 32.671 -23.958 56.197 1.00 26.01 475 LYS A O 1
ATOM 718 N N . ASP A 1 92 ? 33.349 -23.973 58.354 1.00 25.91 476 ASP A N 1
ATOM 719 C CA . ASP A 1 92 ? 32.486 -25.096 58.735 1.00 25.89 476 ASP A CA 1
ATOM 720 C C . ASP A 1 92 ? 31.016 -24.748 58.622 1.00 24.77 476 ASP A C 1
ATOM 721 O O . ASP A 1 92 ? 30.203 -25.557 58.189 1.00 25.62 476 ASP A O 1
ATOM 726 N N . ILE A 1 93 ? 30.659 -23.558 59.062 1.00 21.67 477 ILE A N 1
ATOM 727 C CA . ILE A 1 93 ? 29.266 -23.154 59.043 1.00 23.79 477 ILE A CA 1
ATOM 728 C C . ILE A 1 93 ? 28.699 -23.138 57.618 1.00 22.97 477 ILE A C 1
ATOM 729 O O . ILE A 1 93 ? 27.617 -23.680 57.390 1.00 22.68 477 ILE A O 1
ATOM 734 N N . LYS A 1 94 ? 29.420 -22.509 56.681 1.00 23.98 478 LYS A N 1
ATOM 735 C CA . LYS A 1 94 ? 29.001 -22.474 55.272 1.00 22.49 478 LYS A CA 1
ATOM 736 C C . LYS A 1 94 ? 28.823 -23.867 54.739 1.00 20.60 478 LYS A C 1
ATOM 737 O O . LYS A 1 94 ? 27.818 -24.161 54.074 1.00 19.35 478 LYS A O 1
ATOM 743 N N . GLU A 1 95 ? 29.778 -24.747 55.034 1.00 20.38 479 GLU A N 1
ATOM 744 C CA . GLU A 1 95 ? 29.735 -26.103 54.524 1.00 19.00 479 GLU A CA 1
ATOM 745 C C . GLU A 1 95 ? 28.467 -26.842 55.009 1.00 21.26 479 GLU A C 1
ATOM 746 O O . GLU A 1 95 ? 27.739 -27.468 54.204 1.00 23.49 479 GLU A O 1
ATOM 752 N N . VAL A 1 96 ? 28.188 -26.793 56.307 1.00 21.88 480 VAL A N 1
ATOM 753 C CA . VAL A 1 96 ? 27.039 -27.574 56.800 1.00 25.47 480 VAL A CA 1
ATOM 754 C C . VAL A 1 96 ? 25.701 -26.950 56.409 1.00 23.82 480 VAL A C 1
ATOM 755 O O . VAL A 1 96 ? 24.719 -27.659 56.166 1.00 24.37 480 VAL A O 1
ATOM 759 N N . LEU A 1 97 ? 25.630 -25.631 56.356 1.00 23.39 481 LEU A N 1
ATOM 760 C CA . LEU A 1 97 ? 24.399 -25.023 55.911 1.00 23.51 481 LEU A CA 1
ATOM 761 C C . LEU A 1 97 ? 24.105 -25.363 54.465 1.00 21.57 481 LEU A C 1
ATOM 762 O O . LEU A 1 97 ? 22.916 -25.627 54.134 1.00 24.37 481 LEU A O 1
ATOM 767 N N . LEU A 1 98 ? 25.151 -25.396 53.612 1.00 20.84 482 LEU A N 1
ATOM 768 C CA . LEU A 1 98 ? 24.943 -25.763 52.245 1.00 19.40 482 LEU A CA 1
ATOM 769 C C . LEU A 1 98 ? 24.482 -27.220 52.140 1.00 23.53 482 LEU A C 1
ATOM 770 O O . LEU A 1 98 ? 23.484 -27.507 51.459 1.00 24.86 482 LEU A O 1
ATOM 775 N N . LEU A 1 99 ? 25.179 -28.125 52.816 1.00 21.35 483 LEU A N 1
ATOM 776 C CA . LEU A 1 99 ? 24.877 -29.554 52.696 1.00 22.26 483 LEU A CA 1
ATOM 777 C C . LEU A 1 99 ? 23.449 -29.820 53.192 1.00 25.03 483 LEU A C 1
ATOM 778 O O . LEU A 1 99 ? 22.680 -30.568 52.585 1.00 26.97 483 LEU A O 1
ATOM 783 N N . HIS A 1 100 ? 23.094 -29.188 54.296 1.00 24.83 484 HIS A N 1
ATOM 784 C CA . HIS A 1 100 ? 21.800 -29.503 54.921 1.00 28.05 484 HIS A CA 1
ATOM 785 C C . HIS A 1 100 ? 20.653 -28.558 54.536 1.00 29.68 484 HIS A C 1
ATOM 786 O O . HIS A 1 100 ? 19.588 -28.554 55.209 1.00 34.29 484 HIS A O 1
ATOM 793 N N . ASN A 1 101 ? 20.865 -27.748 53.491 1.00 27.26 485 ASN A N 1
ATOM 794 C CA . ASN A 1 101 ? 19.827 -26.853 52.996 1.00 30.53 485 ASN A CA 1
ATOM 795 C C . ASN A 1 101 ? 19.258 -25.993 54.129 1.00 30.40 485 ASN A C 1
ATOM 796 O O . ASN A 1 101 ? 18.032 -25.881 54.302 1.00 30.58 485 ASN A O 1
ATOM 801 N N . ASN A 1 102 ? 20.157 -25.399 54.898 1.00 28.41 486 ASN A N 1
ATOM 802 C CA . ASN A 1 102 ? 19.802 -24.459 55.968 1.00 29.82 486 ASN A CA 1
ATOM 803 C C . ASN A 1 102 ? 18.999 -25.072 57.097 1.00 31.10 486 ASN A C 1
ATOM 804 O O . ASN A 1 102 ? 18.359 -24.344 57.864 1.00 34.55 486 ASN A O 1
ATOM 809 N N . ASP A 1 103 ? 19.045 -26.387 57.243 1.00 30.42 487 ASP A N 1
ATOM 810 C CA . ASP A 1 103 ? 18.318 -26.984 58.365 1.00 33.20 487 ASP A CA 1
ATOM 811 C C . ASP A 1 103 ? 19.115 -26.785 59.633 1.00 34.39 487 ASP A C 1
ATOM 812 O O . ASP A 1 103 ? 20.192 -27.333 59.767 1.00 37.01 487 ASP A O 1
ATOM 817 N N . GLN A 1 104 ? 18.579 -26.035 60.594 1.00 34.28 488 GLN A N 1
ATOM 818 C CA . GLN A 1 104 ? 19.338 -25.714 61.786 1.00 38.18 488 GLN A CA 1
ATOM 819 C C . GLN A 1 104 ? 19.793 -26.919 62.603 1.00 36.90 488 GLN A C 1
ATOM 820 O O . GLN A 1 104 ? 20.943 -26.970 63.030 1.00 37.12 488 GLN A O 1
ATOM 826 N N . ASP A 1 105 ? 18.899 -27.859 62.894 1.00 37.39 489 ASP A N 1
ATOM 827 C CA . ASP A 1 105 ? 19.280 -28.902 63.820 1.00 41.22 489 ASP A CA 1
ATOM 828 C C . ASP A 1 105 ? 20.341 -29.844 63.228 1.00 38.80 489 ASP A C 1
ATOM 829 O O . ASP A 1 105 ? 21.318 -30.193 63.900 1.00 42.11 489 ASP A O 1
ATOM 834 N N . ASN A 1 106 ? 20.158 -30.207 61.967 1.00 37.61 490 ASN A N 1
ATOM 835 C CA . ASN A 1 106 ? 21.136 -31.046 61.255 1.00 38.16 490 ASN A CA 1
ATOM 836 C C . ASN A 1 106 ? 22.492 -30.364 61.152 1.00 38.47 490 ASN A C 1
ATOM 837 O O . ASN A 1 106 ? 23.538 -31.002 61.392 1.00 41.90 490 ASN A O 1
ATOM 842 N N . ALA A 1 107 ? 22.472 -29.071 60.785 1.00 33.30 491 ALA A N 1
ATOM 843 C CA . ALA A 1 107 ? 23.712 -28.308 60.706 1.00 29.69 491 ALA A CA 1
ATOM 844 C C . ALA A 1 107 ? 24.380 -28.251 62.077 1.00 33.01 491 ALA A C 1
ATOM 845 O O . ALA A 1 107 ? 25.589 -28.473 62.203 1.00 32.20 491 ALA A O 1
ATOM 847 N N . LEU A 1 108 ? 23.586 -27.991 63.119 1.00 33.77 492 LEU A N 1
ATOM 848 C CA . LEU A 1 108 ? 24.141 -27.927 64.458 1.00 37.64 492 LEU A CA 1
ATOM 849 C C . LEU A 1 108 ? 24.732 -29.276 64.920 1.00 40.11 492 LEU A C 1
ATOM 850 O O . LEU A 1 108 ? 25.809 -29.334 65.519 1.00 39.69 492 LEU A O 1
ATOM 855 N N . GLU A 1 109 ? 24.023 -30.353 64.636 1.00 41.14 493 GLU A N 1
ATOM 856 C CA . GLU A 1 109 ? 24.480 -31.645 65.099 1.00 44.38 493 GLU A CA 1
ATOM 857 C C . GLU A 1 109 ? 25.809 -31.979 64.442 1.00 43.10 493 GLU A C 1
ATOM 858 O O . GLU A 1 109 ? 26.717 -32.541 65.070 1.00 44.03 493 GLU A O 1
ATOM 864 N N . ASP A 1 110 ? 25.900 -31.609 63.167 1.00 38.92 494 ASP A N 1
ATOM 865 C CA . ASP A 1 110 ? 27.099 -31.784 62.357 1.00 40.84 494 ASP A CA 1
ATOM 866 C C . ASP A 1 110 ? 28.279 -30.991 62.952 1.00 39.42 494 ASP A C 1
ATOM 867 O O . ASP A 1 110 ? 29.364 -31.538 63.171 1.00 45.67 494 ASP A O 1
ATOM 872 N N . LEU A 1 111 ? 28.051 -29.712 63.233 1.00 35.28 495 LEU A N 1
ATOM 873 C CA . LEU A 1 111 ? 29.077 -28.855 63.817 1.00 35.62 495 LEU A CA 1
ATOM 874 C C . LEU A 1 111 ? 29.558 -29.359 65.187 1.00 41.17 495 LEU A C 1
ATOM 875 O O . LEU A 1 111 ? 30.772 -29.398 65.458 1.00 44.25 495 LEU A O 1
ATOM 888 N N . ALA A 1 113 ? 29.336 -32.401 66.382 1.00 44.62 497 ALA A N 1
ATOM 889 C CA . ALA A 1 113 ? 29.976 -33.691 66.191 1.00 47.52 497 ALA A CA 1
ATOM 890 C C . ALA A 1 113 ? 31.445 -33.523 65.796 1.00 51.49 497 ALA A C 1
ATOM 891 O O . ALA A 1 113 ? 32.318 -34.227 66.290 1.00 56.20 497 ALA A O 1
ATOM 893 N N . ARG A 1 114 ? 31.733 -32.584 64.910 1.00 50.55 498 ARG A N 1
ATOM 894 C CA . ARG A 1 114 ? 33.110 -32.461 64.441 1.00 52.84 498 ARG A CA 1
ATOM 895 C C . ARG A 1 114 ? 33.987 -31.671 65.423 1.00 56.43 498 ARG A C 1
ATOM 896 O O . ARG A 1 114 ? 35.199 -31.910 65.520 1.00 57.71 498 ARG A O 1
ATOM 904 N N . ALA A 1 115 ? 33.369 -30.751 66.160 1.00 57.86 499 ALA A N 1
ATOM 905 C CA . ALA A 1 115 ? 34.099 -29.880 67.076 1.00 59.52 499 ALA A CA 1
ATOM 906 C C . ALA A 1 115 ? 34.916 -30.703 68.066 1.00 60.74 499 ALA A C 1
ATOM 907 O O . ALA A 1 115 ? 34.375 -31.559 68.751 1.00 61.92 499 ALA A O 1
ATOM 909 N N . SER B 2 2 ? 42.121 -36.552 53.590 1.00 58.98 386 SER B N 1
ATOM 910 C CA . SER B 2 2 ? 41.636 -36.076 52.289 1.00 56.60 386 SER B CA 1
ATOM 911 C C . SER B 2 2 ? 41.497 -34.563 52.263 1.00 56.50 386 SER B C 1
ATOM 912 O O . SER B 2 2 ? 41.182 -33.921 53.286 1.00 54.14 386 SER B O 1
ATOM 915 N N . HIS B 2 3 ? 41.750 -34.002 51.082 1.00 52.76 387 HIS B N 1
ATOM 916 C CA . HIS B 2 3 ? 41.605 -32.574 50.862 1.00 44.54 387 HIS B CA 1
ATOM 917 C C . HIS B 2 3 ? 40.118 -32.175 50.854 1.00 40.92 387 HIS B C 1
ATOM 918 O O . HIS B 2 3 ? 39.758 -30.996 50.889 1.00 44.11 387 HIS B O 1
ATOM 933 N N . SER B 2 5 ? 36.234 -31.846 52.302 1.00 28.48 389 SER B N 1
ATOM 934 C CA . SER B 2 5 ? 35.553 -31.652 53.568 1.00 26.33 389 SER B CA 1
ATOM 935 C C . SER B 2 5 ? 34.624 -32.848 53.841 1.00 26.50 389 SER B C 1
ATOM 936 O O . SER B 2 5 ? 34.313 -33.671 52.937 1.00 24.82 389 SER B O 1
ATOM 939 N N . PRO B 2 6 ? 34.162 -32.954 55.077 1.00 24.96 390 PRO B N 1
ATOM 940 C CA . PRO B 2 6 ? 33.232 -34.055 55.318 1.00 27.90 390 PRO B CA 1
ATOM 941 C C . PRO B 2 6 ? 31.975 -33.979 54.444 1.00 26.23 390 PRO B C 1
ATOM 942 O O . PRO B 2 6 ? 31.470 -35.028 54.069 1.00 26.63 390 PRO B O 1
ATOM 946 N N . SER B 2 7 ? 31.440 -32.784 54.172 1.00 25.87 391 SER B N 1
ATOM 947 C CA . SER B 2 7 ? 30.238 -32.683 53.370 1.00 22.14 391 SER B CA 1
ATOM 948 C C . SER B 2 7 ? 30.547 -33.022 51.934 1.00 20.08 391 SER B C 1
ATOM 949 O O . SER B 2 7 ? 29.749 -33.652 51.247 1.00 20.76 391 SER B O 1
ATOM 952 N N . GLU B 2 8 ? 31.725 -32.657 51.463 1.00 22.11 392 GLU B N 1
ATOM 953 C CA . GLU B 2 8 ? 32.104 -33.046 50.106 1.00 21.02 392 GLU B CA 1
ATOM 954 C C . GLU B 2 8 ? 32.143 -34.565 49.953 1.00 19.00 392 GLU B C 1
ATOM 955 O O . GLU B 2 8 ? 31.698 -35.105 48.950 1.00 19.87 392 GLU B O 1
ATOM 961 N N . ARG B 2 9 ? 32.718 -35.254 50.930 1.00 19.54 393 ARG B N 1
ATOM 962 C CA . ARG B 2 9 ? 32.823 -36.700 50.850 1.00 21.79 393 ARG B CA 1
ATOM 963 C C . ARG B 2 9 ? 31.450 -37.328 50.914 1.00 23.28 393 ARG B C 1
ATOM 964 O O . ARG B 2 9 ? 31.191 -38.333 50.241 1.00 24.43 393 ARG B O 1
ATOM 972 N N . GLN B 2 10 ? 30.561 -36.778 51.767 1.00 23.21 394 GLN B N 1
ATOM 973 C CA . GLN B 2 10 ? 29.219 -37.317 51.793 1.00 23.19 394 GLN B CA 1
ATOM 974 C C . GLN B 2 10 ? 28.522 -37.171 50.442 1.00 20.28 394 GLN B C 1
ATOM 975 O O . GLN B 2 10 ? 27.770 -38.068 50.022 1.00 22.03 394 GLN B O 1
ATOM 981 N N . CYS B 2 11 ? 28.709 -36.034 49.782 1.00 19.42 395 CYS B N 1
ATOM 982 C CA . CYS B 2 11 ? 28.113 -35.844 48.453 1.00 21.18 395 CYS B CA 1
ATOM 983 C C . CYS B 2 11 ? 28.614 -36.844 47.440 1.00 18.66 395 CYS B C 1
ATOM 984 O O . CYS B 2 11 ? 27.807 -37.423 46.662 1.00 20.46 395 CYS B O 1
ATOM 987 N N . VAL B 2 12 ? 29.923 -37.016 47.409 1.00 20.86 396 VAL B N 1
ATOM 988 C CA . VAL B 2 12 ? 30.518 -37.986 46.472 1.00 20.65 396 VAL B CA 1
ATOM 989 C C . VAL B 2 12 ? 29.963 -39.371 46.753 1.00 22.02 396 VAL B C 1
ATOM 990 O O . VAL B 2 12 ? 29.501 -40.074 45.826 1.00 22.64 396 VAL B O 1
ATOM 994 N N . GLU B 2 13 ? 29.990 -39.797 48.013 1.00 22.63 397 GLU B N 1
ATOM 995 C CA . GLU B 2 13 ? 29.500 -41.132 48.310 1.00 25.17 397 GLU B CA 1
ATOM 996 C C . GLU B 2 13 ? 28.050 -41.345 47.832 1.00 26.06 397 GLU B C 1
ATOM 997 O O . GLU B 2 13 ? 27.720 -42.332 47.160 1.00 25.40 397 GLU B O 1
ATOM 1003 N N . THR B 2 14 ? 27.176 -40.395 48.153 1.00 23.14 398 THR B N 1
ATOM 1004 C CA . THR B 2 14 ? 25.789 -40.556 47.785 1.00 25.14 398 THR B CA 1
ATOM 1005 C C . THR B 2 14 ? 25.538 -40.510 46.310 1.00 22.06 398 THR B C 1
ATOM 1006 O O . THR B 2 14 ? 24.715 -41.271 45.813 1.00 25.37 398 THR B O 1
ATOM 1010 N N . VAL B 2 15 ? 26.172 -39.588 45.594 1.00 21.26 399 VAL B N 1
ATOM 1011 C CA . VAL B 2 15 ? 25.843 -39.427 44.167 1.00 21.04 399 VAL B CA 1
ATOM 1012 C C . VAL B 2 15 ? 26.504 -40.547 43.355 1.00 23.81 399 VAL B C 1
ATOM 1013 O O . VAL B 2 15 ? 25.958 -41.039 42.346 1.00 24.47 399 VAL B O 1
ATOM 1017 N N . VAL B 2 16 ? 27.683 -40.978 43.792 1.00 22.08 400 VAL B N 1
ATOM 1018 C CA . VAL B 2 16 ? 28.313 -42.116 43.117 1.00 25.42 400 VAL B CA 1
ATOM 1019 C C . VAL B 2 16 ? 27.423 -43.370 43.331 1.00 28.65 400 VAL B C 1
ATOM 1020 O O . VAL B 2 16 ? 27.254 -44.226 42.420 1.00 28.60 400 VAL B O 1
ATOM 1024 N N . ASN B 2 17 ? 26.798 -43.474 44.503 1.00 28.84 401 ASN B N 1
ATOM 1025 C CA . ASN B 2 17 ? 25.835 -44.586 44.725 1.00 33.78 401 ASN B CA 1
ATOM 1026 C C . ASN B 2 17 ? 24.606 -44.534 43.811 1.00 32.66 401 ASN B C 1
ATOM 1027 O O . ASN B 2 17 ? 23.951 -45.581 43.547 1.00 36.31 401 ASN B O 1
ATOM 1041 N N . GLY B 2 19 ? 24.782 -43.926 40.811 1.00 33.08 403 GLY B N 1
ATOM 1042 C CA . GLY B 2 19 ? 25.170 -44.547 39.544 1.00 30.27 403 GLY B CA 1
ATOM 1043 C C . GLY B 2 19 ? 26.055 -43.688 38.658 1.00 29.09 403 GLY B C 1
ATOM 1044 O O . GLY B 2 19 ? 26.449 -44.083 37.547 1.00 28.43 403 GLY B O 1
ATOM 1045 N N . TYR B 2 20 ? 26.426 -42.526 39.163 1.00 26.29 404 TYR B N 1
ATOM 1046 C CA . TYR B 2 20 ? 27.336 -41.648 38.424 1.00 26.37 404 TYR B CA 1
ATOM 1047 C C . TYR B 2 20 ? 28.799 -42.020 38.627 1.00 27.47 404 TYR B C 1
ATOM 1048 O O . TYR B 2 20 ? 29.160 -42.553 39.693 1.00 25.94 404 TYR B O 1
ATOM 1057 N N . SER B 2 21 ? 29.624 -41.750 37.606 1.00 23.24 405 SER B N 1
ATOM 1058 C CA . SER B 2 21 ? 31.065 -41.953 37.727 1.00 23.32 405 SER B CA 1
ATOM 1059 C C . SER B 2 21 ? 31.691 -40.943 38.694 1.00 22.97 405 SER B C 1
ATOM 1060 O O . SER B 2 21 ? 31.146 -39.842 38.904 1.00 22.62 405 SER B O 1
ATOM 1063 N N . TYR B 2 22 ? 32.811 -41.312 39.300 1.00 18.56 406 TYR B N 1
ATOM 1064 C CA . TYR B 2 22 ? 33.520 -40.356 40.144 1.00 18.38 406 TYR B CA 1
ATOM 1065 C C . TYR B 2 22 ? 33.898 -39.090 39.401 1.00 20.04 406 TYR B C 1
ATOM 1066 O O . TYR B 2 22 ? 33.742 -37.978 39.927 1.00 21.62 406 TYR B O 1
ATOM 1075 N N . GLU B 2 23 ? 34.404 -39.234 38.188 1.00 18.99 407 GLU B N 1
ATOM 1076 C CA . GLU B 2 23 ? 34.808 -38.040 37.452 1.00 19.75 407 GLU B CA 1
ATOM 1077 C C . GLU B 2 23 ? 33.632 -37.061 37.235 1.00 20.76 407 GLU B C 1
ATOM 1078 O O . GLU B 2 23 ? 33.773 -35.850 37.452 1.00 21.71 407 GLU B O 1
ATOM 1084 N N . CYS B 2 24 ? 32.476 -37.586 36.836 1.00 20.49 408 CYS B N 1
ATOM 1085 C CA . CYS B 2 24 ? 31.307 -36.747 36.623 1.00 22.24 408 CYS B CA 1
ATOM 1086 C C . CYS B 2 24 ? 30.901 -36.048 37.915 1.00 20.29 408 CYS B C 1
ATOM 1087 O O . CYS B 2 24 ? 30.623 -34.829 37.922 1.00 20.01 408 CYS B O 1
ATOM 1090 N N . VAL B 2 25 ? 30.852 -36.800 39.015 1.00 19.99 409 VAL B N 1
ATOM 1091 C CA . VAL B 2 25 ? 30.457 -36.205 40.288 1.00 18.59 409 VAL B CA 1
ATOM 1092 C C . VAL B 2 25 ? 31.423 -35.133 40.752 1.00 17.91 409 VAL B C 1
ATOM 1093 O O . VAL B 2 25 ? 30.986 -34.047 41.218 1.00 19.72 409 VAL B O 1
ATOM 1097 N N . LEU B 2 26 ? 32.722 -35.410 40.678 1.00 16.59 410 LEU B N 1
ATOM 1098 C CA . LEU B 2 26 ? 33.690 -34.404 41.118 1.00 17.98 410 LEU B CA 1
ATOM 1099 C C . LEU B 2 26 ? 33.578 -33.128 40.281 1.00 18.95 410 LEU B C 1
ATOM 1100 O O . LEU B 2 26 ? 33.591 -32.035 40.835 1.00 19.00 410 LEU B O 1
ATOM 1105 N N . ARG B 2 27 ? 33.477 -33.279 38.956 1.00 19.21 411 ARG B N 1
ATOM 1106 C CA . ARG B 2 27 ? 33.320 -32.121 38.074 1.00 20.72 411 ARG B CA 1
ATOM 1107 C C . ARG B 2 27 ? 32.041 -31.377 38.392 1.00 20.42 411 ARG B C 1
ATOM 1108 O O . ARG B 2 27 ? 32.037 -30.134 38.436 1.00 22.43 411 ARG B O 1
ATOM 1116 N N . ALA B 2 28 ? 30.941 -32.115 38.592 1.00 19.82 412 ALA B N 1
ATOM 1117 C CA . ALA B 2 28 ? 29.660 -31.456 38.880 1.00 20.57 412 ALA B CA 1
ATOM 1118 C C . ALA B 2 28 ? 29.722 -30.726 40.211 1.00 20.17 412 ALA B C 1
ATOM 1119 O O . ALA B 2 28 ? 29.148 -29.634 40.368 1.00 21.29 412 ALA B O 1
ATOM 1129 N N . LYS B 2 30 ? 32.352 -29.420 41.705 1.00 21.56 414 LYS B N 1
ATOM 1130 C CA . LYS B 2 30 ? 33.185 -28.235 41.559 1.00 24.66 414 LYS B CA 1
ATOM 1131 C C . LYS B 2 30 ? 32.307 -27.082 41.023 1.00 22.97 414 LYS B C 1
ATOM 1132 O O . LYS B 2 30 ? 32.409 -25.931 41.476 1.00 24.28 414 LYS B O 1
ATOM 1138 N N . ALA B 2 31 ? 31.432 -27.414 40.068 1.00 22.25 415 ALA B N 1
ATOM 1139 C CA . ALA B 2 31 ? 30.550 -26.427 39.445 1.00 20.65 415 ALA B CA 1
ATOM 1140 C C . ALA B 2 31 ? 29.386 -26.017 40.360 1.00 22.64 415 ALA B C 1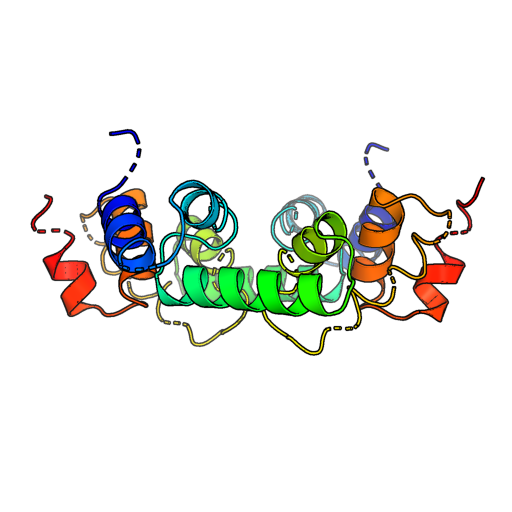
ATOM 1141 O O . ALA B 2 31 ? 29.052 -24.855 40.441 1.00 26.30 415 ALA B O 1
ATOM 1143 N N . ALA B 2 32 ? 28.766 -26.992 41.016 1.00 22.79 416 ALA B N 1
ATOM 1144 C CA . ALA B 2 32 ? 27.453 -26.792 41.624 1.00 21.06 416 ALA B CA 1
ATOM 1145 C C . ALA B 2 32 ? 27.477 -26.645 43.154 1.00 22.21 416 ALA B C 1
ATOM 1146 O O . ALA B 2 32 ? 26.482 -26.130 43.755 1.00 25.63 416 ALA B O 1
ATOM 1148 N N . GLY B 2 33 ? 28.608 -27.008 43.778 1.00 20.27 417 GLY B N 1
ATOM 1149 C CA . GLY B 2 33 ? 28.751 -26.954 45.232 1.00 21.05 417 GLY B CA 1
ATOM 1150 C C . GLY B 2 33 ? 28.384 -28.271 45.908 1.00 17.27 417 GLY B C 1
ATOM 1151 O O . GLY B 2 33 ? 27.759 -29.150 45.285 1.00 20.01 417 GLY B O 1
ATOM 1152 N N . ALA B 2 34 ? 28.806 -28.451 47.159 1.00 19.87 418 ALA B N 1
ATOM 1153 C CA . ALA B 2 34 ? 28.609 -29.733 47.881 1.00 17.31 418 ALA B CA 1
ATOM 1154 C C . ALA B 2 34 ? 27.220 -29.773 48.515 1.00 19.02 418 ALA B C 1
ATOM 1155 O O . ALA B 2 34 ? 27.039 -29.638 49.741 1.00 21.32 418 ALA B O 1
ATOM 1157 N N . ASN B 2 35 ? 26.225 -29.932 47.657 1.00 18.25 419 ASN B N 1
ATOM 1158 C CA . ASN B 2 35 ? 24.856 -30.200 48.073 1.00 18.19 419 ASN B CA 1
ATOM 1159 C C . ASN B 2 35 ? 24.328 -31.239 47.072 1.00 18.07 419 ASN B C 1
ATOM 1160 O O . ASN B 2 35 ? 24.491 -31.087 45.841 1.00 19.35 419 ASN B O 1
ATOM 1165 N N . ILE B 2 36 ? 23.741 -32.323 47.572 1.00 17.57 420 ILE B N 1
ATOM 1166 C CA . ILE B 2 36 ? 23.374 -33.435 46.715 1.00 21.30 420 ILE B CA 1
ATOM 1167 C C . ILE B 2 36 ? 22.366 -33.048 45.626 1.00 21.13 420 ILE B C 1
ATOM 1168 O O . ILE B 2 36 ? 22.571 -33.387 44.444 1.00 21.05 420 ILE B O 1
ATOM 1173 N N . GLU B 2 37 ? 21.297 -32.322 45.992 1.00 17.79 421 GLU B N 1
ATOM 1174 C CA . GLU B 2 37 ? 20.351 -31.912 44.966 1.00 19.64 421 GLU B CA 1
ATOM 1175 C C . GLU B 2 37 ? 20.983 -31.008 43.939 1.00 20.53 421 GLU B C 1
ATOM 1176 O O . GLU B 2 37 ? 20.672 -31.130 42.735 1.00 22.34 421 GLU B O 1
ATOM 1182 N N . GLN B 2 38 ? 21.905 -30.130 44.350 1.00 18.99 422 GLN B N 1
ATOM 1183 C CA . GLN B 2 38 ? 22.470 -29.237 43.369 1.00 18.22 422 GLN B CA 1
ATOM 1184 C C . GLN B 2 38 ? 23.349 -30.022 42.405 1.00 20.64 422 GLN B C 1
ATOM 1185 O O . GLN B 2 38 ? 23.376 -29.744 41.186 1.00 20.74 422 GLN B O 1
ATOM 1191 N N . ILE B 2 39 ? 24.044 -31.023 42.930 1.00 18.17 423 ILE B N 1
ATOM 1192 C CA . ILE B 2 39 ? 24.915 -31.839 42.076 1.00 16.21 423 ILE B CA 1
ATOM 1193 C C . ILE B 2 39 ? 24.072 -32.652 41.115 1.00 17.79 423 ILE B C 1
ATOM 1194 O O . ILE B 2 39 ? 24.340 -32.660 39.935 1.00 18.96 423 ILE B O 1
ATOM 1199 N N . LEU B 2 40 ? 23.002 -33.297 41.606 1.00 17.54 424 LEU B N 1
ATOM 1200 C CA . LEU B 2 40 ? 22.187 -34.096 40.716 1.00 19.53 424 LEU B CA 1
ATOM 1201 C C . LEU B 2 40 ? 21.497 -33.245 39.648 1.00 19.49 424 LEU B C 1
ATOM 1202 O O . LEU B 2 40 ? 21.371 -33.689 38.513 1.00 19.38 424 LEU B O 1
ATOM 1207 N N . ASP B 2 41 ? 21.018 -32.050 40.019 1.00 20.39 425 ASP B N 1
ATOM 1208 C CA . ASP B 2 41 ? 20.337 -31.205 39.058 1.00 18.83 425 ASP B CA 1
ATOM 1209 C C . ASP B 2 41 ? 21.323 -30.808 37.939 1.00 19.79 425 ASP B C 1
ATOM 1210 O O . ASP B 2 41 ? 20.978 -30.818 36.767 1.00 22.49 425 ASP B O 1
ATOM 1215 N N . TYR B 2 42 ? 22.548 -30.467 38.321 1.00 20.89 426 TYR B N 1
ATOM 1216 C CA . TYR B 2 42 ? 23.592 -30.130 37.353 1.00 20.35 426 TYR B CA 1
ATOM 1217 C C . TYR B 2 42 ? 23.885 -31.312 36.419 1.00 20.21 426 TYR B C 1
ATOM 1218 O O . TYR B 2 42 ? 23.939 -31.164 35.200 1.00 21.39 426 TYR B O 1
ATOM 1227 N N . LEU B 2 43 ? 24.096 -32.477 37.010 1.00 19.58 427 LEU B N 1
ATOM 1228 C CA . LEU B 2 43 ? 24.410 -33.645 36.214 1.00 19.89 427 LEU B CA 1
ATOM 1229 C C . LEU B 2 43 ? 23.265 -33.934 35.246 1.00 21.81 427 LEU B C 1
ATOM 1230 O O . LEU B 2 43 ? 23.503 -34.305 34.088 1.00 21.71 427 LEU B O 1
ATOM 1235 N N . PHE B 2 44 ? 22.023 -33.796 35.710 1.00 19.61 428 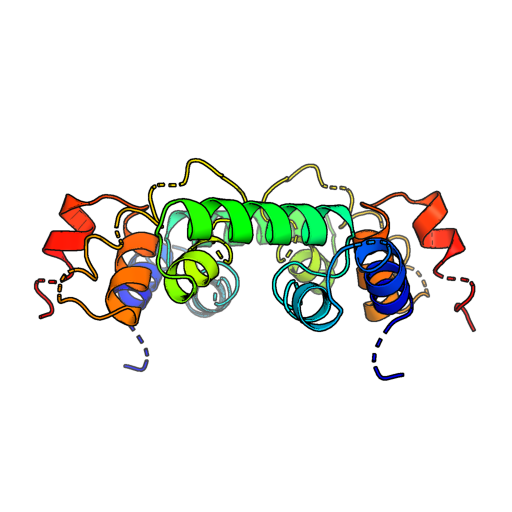PHE B N 1
ATOM 1236 C CA . PHE B 2 44 ? 20.900 -34.153 34.844 1.00 18.68 428 PHE B CA 1
ATOM 1237 C C . PHE B 2 44 ? 20.780 -33.100 33.729 1.00 22.12 428 PHE B C 1
ATOM 1238 O O . PHE B 2 44 ? 20.589 -33.439 32.554 1.00 21.74 428 PHE B O 1
ATOM 1246 N N . ALA B 2 45 ? 20.913 -31.824 34.081 1.00 19.49 429 ALA B N 1
ATOM 1247 C CA . ALA B 2 45 ? 20.710 -30.784 33.072 1.00 21.38 429 ALA B CA 1
ATOM 1248 C C . ALA B 2 45 ? 21.807 -30.850 32.036 1.00 22.57 429 ALA B C 1
ATOM 1249 O O . ALA B 2 45 ? 21.548 -30.716 30.838 1.00 22.19 429 ALA B O 1
ATOM 1251 N N . HIS B 2 46 ? 23.043 -31.031 32.502 1.00 22.26 430 HIS B N 1
ATOM 1252 C CA . HIS B 2 46 ? 24.175 -31.147 31.601 1.00 21.66 430 HIS B CA 1
ATOM 1253 C C . HIS B 2 46 ? 23.930 -32.309 30.622 1.00 23.54 430 HIS B C 1
ATOM 1254 O O . HIS B 2 46 ? 24.060 -32.128 29.400 1.00 24.82 430 HIS B O 1
ATOM 1261 N N . GLY B 2 47 ? 23.535 -33.481 31.137 1.00 21.99 431 GLY B N 1
ATOM 1262 C CA . GLY B 2 47 ? 23.209 -34.583 30.262 1.00 26.17 431 GLY B CA 1
ATOM 1263 C C . GLY B 2 47 ? 22.091 -34.300 29.271 1.00 26.96 431 GLY B C 1
ATOM 1264 O O . GLY B 2 47 ? 22.206 -34.664 28.090 1.00 29.77 431 GLY B O 1
ATOM 1265 N N . GLN B 2 48 ? 21.008 -33.666 29.724 1.00 26.16 432 GLN B N 1
ATOM 1266 C CA . GLN B 2 48 ? 19.871 -33.432 28.834 1.00 28.09 432 GLN B CA 1
ATOM 1267 C C . GLN B 2 48 ? 20.244 -32.478 27.702 1.00 28.32 432 GLN B C 1
ATOM 1268 O O . GLN B 2 48 ? 19.783 -32.621 26.567 1.00 30.49 432 GLN B O 1
ATOM 1274 N N . LEU B 2 49 ? 21.055 -31.482 28.019 1.00 26.06 433 LEU B N 1
ATOM 1275 C CA . LEU B 2 49 ? 21.423 -30.472 27.028 1.00 26.21 433 LEU B CA 1
ATOM 1276 C C . LEU B 2 49 ? 22.408 -31.021 26.011 1.00 29.57 433 LEU B C 1
ATOM 1277 O O . LEU B 2 49 ? 22.321 -30.706 24.822 1.00 29.74 433 LEU B O 1
ATOM 1282 N N . CYS B 2 50 ? 23.372 -31.812 26.472 1.00 29.39 434 CYS B N 1
ATOM 1283 C CA . CYS B 2 50 ? 24.273 -32.450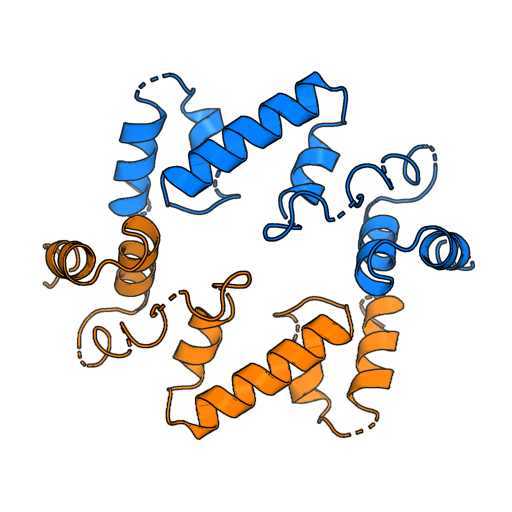 25.524 1.00 31.51 434 CYS B CA 1
ATOM 1284 C C . CYS B 2 50 ? 23.484 -33.357 24.593 1.00 34.56 434 CYS B C 1
ATOM 1285 O O . CYS B 2 50 ? 23.798 -33.441 23.383 1.00 36.30 434 CYS B O 1
ATOM 1288 N N . GLU B 2 51 ? 22.465 -34.028 25.132 1.00 34.53 435 GLU B N 1
ATOM 1289 C CA . GLU B 2 51 ? 21.736 -34.986 24.316 1.00 40.89 435 GLU B CA 1
ATOM 1290 C C . GLU B 2 51 ? 20.958 -34.252 23.216 1.00 42.71 435 GLU B C 1
ATOM 1291 O O . GLU B 2 51 ? 20.731 -34.793 22.145 1.00 42.41 435 GLU B O 1
ATOM 1297 N N . LYS B 2 52 ? 20.560 -33.020 23.499 1.00 41.09 436 LYS B N 1
ATOM 1298 C CA . LYS B 2 52 ? 19.851 -32.188 22.543 1.00 41.27 436 LYS B CA 1
ATOM 1299 C C . LYS B 2 52 ? 20.777 -31.669 21.446 1.00 43.23 436 LYS B C 1
ATOM 1300 O O . LYS B 2 52 ? 20.308 -31.017 20.503 1.00 45.40 436 LYS B O 1
ATOM 1306 N N . GLY B 2 53 ? 22.081 -31.923 21.571 1.00 41.05 437 GLY B N 1
ATOM 1307 C CA . GLY B 2 53 ? 23.042 -31.523 20.541 1.00 41.35 437 GLY B CA 1
ATOM 1308 C C . GLY B 2 53 ? 23.873 -30.271 20.830 1.00 40.44 437 GLY B C 1
ATOM 1309 O O . GLY B 2 53 ? 24.714 -29.851 20.004 1.00 39.72 437 GLY B O 1
ATOM 1310 N N . PHE B 2 54 ? 23.649 -29.663 21.989 1.00 35.45 438 PHE B N 1
ATOM 1311 C CA . PHE B 2 54 ? 24.447 -28.477 22.386 1.00 32.35 438 PHE B CA 1
ATOM 1312 C C . PHE B 2 54 ? 25.913 -28.840 22.703 1.00 33.17 438 PHE B C 1
ATOM 1313 O O . PHE B 2 54 ? 26.205 -29.923 23.222 1.00 34.62 438 PHE B O 1
ATOM 1321 N N . ASP B 2 55 ? 26.834 -27.955 22.364 1.00 33.63 439 ASP B N 1
ATOM 1322 C CA . ASP B 2 55 ? 28.266 -28.157 22.627 1.00 35.40 439 ASP B CA 1
ATOM 1323 C C . ASP B 2 55 ? 28.434 -28.174 24.148 1.00 32.39 439 ASP B C 1
ATOM 1324 O O . ASP B 2 55 ? 27.985 -27.235 24.818 1.00 27.31 439 ASP B O 1
ATOM 1329 N N . PRO B 2 56 ? 29.043 -29.243 24.702 1.00 31.87 440 PRO B N 1
ATOM 1330 C CA . PRO B 2 56 ? 29.215 -29.331 26.168 1.00 30.57 440 PRO B CA 1
ATOM 1331 C C . PRO B 2 56 ? 29.955 -28.138 26.794 1.00 29.60 440 PRO B C 1
ATOM 1332 O O . PRO B 2 56 ? 29.647 -27.762 27.928 1.00 31.24 440 PRO B O 1
ATOM 1336 N N . LEU B 2 57 ? 30.917 -27.547 26.091 1.00 29.89 441 LEU B N 1
ATOM 1337 C CA . LEU B 2 57 ? 31.529 -26.336 26.617 1.00 29.00 441 LEU B CA 1
ATOM 1338 C C . LEU B 2 57 ? 30.537 -25.184 26.764 1.00 27.20 441 LEU B C 1
ATOM 1339 O O . LEU B 2 57 ? 30.612 -24.412 27.731 1.00 29.65 441 LEU B O 1
ATOM 1344 N N . LEU B 2 58 ? 29.634 -25.034 25.810 1.00 25.25 442 LEU B N 1
ATOM 1345 C CA . LEU B 2 58 ? 28.635 -23.957 25.900 1.00 23.83 442 LEU B CA 1
ATOM 1346 C C . LEU B 2 58 ? 27.583 -24.297 26.955 1.00 23.93 442 LEU B C 1
ATOM 1347 O O . LEU B 2 58 ? 27.099 -23.410 27.664 1.00 24.37 442 LEU B O 1
ATOM 1352 N N . VAL B 2 59 ? 27.222 -25.580 27.049 1.00 23.39 443 VAL B N 1
ATOM 1353 C CA . VAL B 2 59 ? 26.305 -26.026 28.109 1.00 22.62 443 VAL B CA 1
ATOM 1354 C C . VAL B 2 59 ? 26.869 -25.643 29.469 1.00 23.47 443 VAL B C 1
ATOM 1355 O O . VAL B 2 59 ? 26.138 -25.131 30.342 1.00 22.51 443 VAL B O 1
ATOM 1359 N N . GLU B 2 60 ? 28.164 -25.896 29.663 1.00 21.98 444 GLU B N 1
ATOM 1360 C CA . GLU B 2 60 ? 28.799 -25.583 30.935 1.00 22.24 444 GLU B CA 1
ATOM 1361 C C . GLU B 2 60 ? 28.769 -24.078 31.247 1.00 22.48 444 GLU B C 1
ATOM 1362 O O . GLU B 2 60 ? 28.520 -23.687 32.392 1.00 24.12 444 GLU B O 1
ATOM 1368 N N . GLU B 2 61 ? 28.958 -23.249 30.219 1.00 22.87 445 GLU B N 1
ATOM 1369 C CA . GLU B 2 61 ? 28.922 -21.806 30.377 1.00 21.32 445 GLU B CA 1
ATOM 1370 C C . GLU B 2 61 ? 27.511 -21.394 30.782 1.00 21.08 445 GLU B C 1
ATOM 1371 O O . GLU B 2 61 ? 27.328 -20.535 31.660 1.00 21.69 445 GLU B O 1
ATOM 1377 N N . ALA B 2 62 ? 26.511 -21.984 30.119 1.00 19.69 446 ALA B N 1
ATOM 1378 C CA . ALA B 2 62 ? 25.114 -21.607 30.375 1.00 19.34 446 ALA B CA 1
ATOM 1379 C C . ALA B 2 62 ? 24.689 -22.011 31.805 1.00 21.03 446 ALA B C 1
ATOM 1380 O O . ALA B 2 62 ? 24.007 -21.224 32.521 1.00 21.86 446 ALA B O 1
ATOM 1382 N N . LEU B 2 63 ? 25.098 -23.208 32.236 1.00 20.06 447 LEU B N 1
ATOM 1383 C CA . LEU B 2 63 ? 24.743 -23.670 33.581 1.00 19.93 447 LEU B CA 1
ATOM 1384 C C . LEU B 2 63 ? 25.395 -22.802 34.652 1.00 23.93 447 LEU B C 1
ATOM 1385 O O . LEU B 2 63 ? 24.867 -22.658 35.742 1.00 25.79 447 LEU B O 1
ATOM 1390 N N . GLU B 2 64 ? 26.569 -22.253 34.354 1.00 22.27 448 GLU B N 1
ATOM 1391 C CA . GLU B 2 64 ? 27.230 -21.371 35.294 1.00 23.90 448 GLU B CA 1
ATOM 1392 C C . GLU B 2 64 ? 26.573 -19.996 35.341 1.00 24.07 448 GLU B C 1
ATOM 1393 O O . GLU B 2 64 ? 26.442 -19.378 36.421 1.00 26.50 448 GLU B O 1
ATOM 1408 N N . HIS B 2 66 ? 23.535 -19.021 34.442 1.00 27.59 450 HIS B N 1
ATOM 1409 C CA . HIS B 2 66 ? 22.096 -18.912 34.770 1.00 32.12 450 HIS B CA 1
ATOM 1410 C C . HIS B 2 66 ? 21.617 -20.004 35.668 1.00 33.02 450 HIS B C 1
ATOM 1411 O O . HIS B 2 66 ? 21.011 -20.973 35.226 1.00 36.26 450 HIS B O 1
ATOM 1418 N N . GLN B 2 67 ? 21.920 -19.852 36.954 1.00 35.56 451 GLN B N 1
ATOM 1419 C CA . GLN B 2 67 ? 21.584 -20.861 37.943 1.00 39.73 451 GLN B CA 1
ATOM 1420 C C . GLN B 2 67 ? 20.132 -20.716 38.429 1.00 43.55 451 GLN B C 1
ATOM 1421 O O . GLN B 2 67 ? 19.568 -21.646 38.997 1.00 45.87 451 GLN B O 1
ATOM 1427 N N . CYS B 2 68 ? 19.515 -19.561 38.180 1.00 43.30 452 CYS B N 1
ATOM 1428 C CA . CYS B 2 68 ? 18.197 -19.301 38.753 1.00 45.74 452 CYS B CA 1
ATOM 1429 C C . CYS B 2 68 ? 17.020 -19.557 37.834 1.00 47.05 452 CYS B C 1
ATOM 1430 O O . CYS B 2 68 ? 15.942 -19.926 38.308 1.00 48.26 452 CYS B O 1
ATOM 1433 N N . SER B 2 69 ? 17.211 -19.340 36.538 1.00 43.76 453 SER B N 1
ATOM 1434 C CA . SER B 2 69 ? 16.119 -19.479 35.577 1.00 41.27 453 SER B CA 1
ATOM 1435 C C . SER B 2 69 ? 16.457 -20.441 34.443 1.00 37.30 453 SER B C 1
ATOM 1436 O O . SER B 2 69 ? 17.392 -20.195 33.666 1.00 33.64 453 SER B O 1
ATOM 1439 N N . GLU B 2 70 ? 15.699 -21.526 34.334 1.00 37.58 454 GLU B N 1
ATOM 1440 C CA . GLU B 2 70 ? 15.896 -22.455 33.232 1.00 37.93 454 GLU B CA 1
ATOM 1441 C C . GLU B 2 70 ? 15.579 -21.750 31.900 1.00 36.28 454 GLU B C 1
ATOM 1442 O O . GLU B 2 70 ? 16.262 -21.959 30.888 1.00 35.04 454 GLU B O 1
ATOM 1448 N N . GLU B 2 71 ? 14.536 -20.925 31.902 1.00 35.90 455 GLU B N 1
ATOM 1449 C CA . GLU B 2 71 ? 14.171 -20.165 30.714 1.00 38.98 455 GLU B CA 1
ATOM 1450 C C . GLU B 2 71 ? 15.309 -19.220 30.254 1.00 37.98 455 GLU B C 1
ATOM 1451 O O . GLU B 2 71 ? 15.664 -19.178 29.066 1.00 36.99 455 GLU B O 1
ATOM 1457 N N . LYS B 2 72 ? 15.881 -18.455 31.183 1.00 33.29 456 LYS B N 1
ATOM 1458 C CA . LYS B 2 72 ? 16.999 -17.590 30.818 1.00 32.86 456 LYS B CA 1
ATOM 1459 C C . LYS B 2 72 ? 18.227 -18.391 30.445 1.00 29.23 456 LYS B C 1
ATOM 1460 O O . LYS B 2 72 ? 18.994 -17.982 29.578 1.00 27.85 456 LYS B O 1
ATOM 1482 N N . GLU B 2 75 ? 17.735 -19.470 26.915 1.00 30.39 459 GLU B N 1
ATOM 1483 C CA . GLU B 2 75 ? 17.831 -18.349 25.979 1.00 32.89 459 GLU B CA 1
ATOM 1484 C C . GLU B 2 75 ? 19.282 -18.000 25.773 1.00 30.33 459 GLU B C 1
ATOM 1485 O O . GLU B 2 75 ? 19.713 -17.788 24.626 1.00 30.93 459 GLU B O 1
ATOM 1491 N N . PHE B 2 76 ? 20.033 -17.966 26.874 1.00 25.67 460 PHE B N 1
ATOM 1492 C CA . PHE B 2 76 ? 21.471 -17.669 26.844 1.00 23.61 460 PHE B CA 1
ATOM 1493 C C . PHE B 2 76 ? 22.208 -18.722 26.022 1.00 22.73 460 PHE B C 1
ATOM 1494 O O . PHE B 2 76 ? 23.029 -18.395 25.147 1.00 25.10 460 PHE B O 1
ATOM 1502 N N . LEU B 2 77 ? 21.893 -19.993 26.273 1.00 25.08 461 LEU B N 1
ATOM 1503 C CA . LEU B 2 77 ? 22.524 -21.072 25.535 1.00 21.76 461 LEU B CA 1
ATOM 1504 C C . LEU B 2 77 ? 22.249 -21.014 24.059 1.00 22.85 461 LEU B C 1
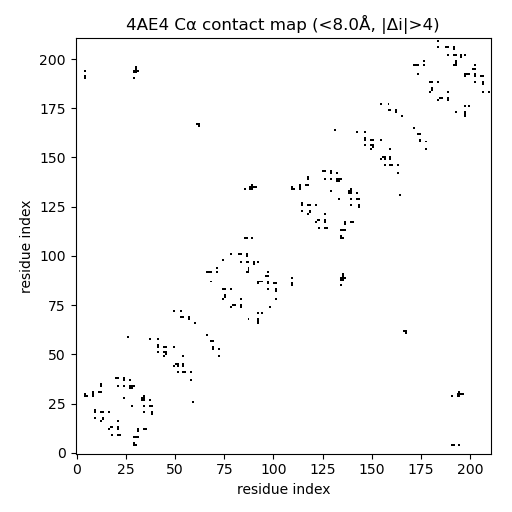ATOM 1505 O O . LEU B 2 77 ? 23.181 -21.204 23.270 1.00 23.24 461 LEU B O 1
ATOM 1510 N N . GLN B 2 78 ? 21.003 -20.762 23.672 1.00 25.46 462 GLN B N 1
ATOM 1511 C CA . GLN B 2 78 ? 20.676 -20.697 22.246 1.00 29.50 462 GLN B CA 1
ATOM 1512 C C . GLN B 2 78 ? 21.352 -19.518 21.554 1.00 28.26 462 GLN B C 1
ATOM 1513 O O . GLN B 2 78 ? 21.855 -19.645 20.423 1.00 31.17 462 GLN B O 1
ATOM 1519 N N . LEU B 2 79 ? 21.377 -18.360 22.220 1.00 26.68 463 LEU B N 1
ATOM 1520 C CA . LEU B 2 79 ? 22.014 -17.211 21.580 1.00 25.81 463 LEU B CA 1
ATOM 1521 C C . LEU B 2 79 ? 23.538 -17.342 21.556 1.00 26.43 463 LEU B C 1
ATOM 1522 O O . LEU B 2 79 ? 24.197 -16.918 20.599 1.00 29.47 463 LEU B O 1
ATOM 1535 N N . SER B 2 81 ? 25.122 -20.116 21.262 1.00 28.87 465 SER B N 1
ATOM 1536 C CA . SER B 2 81 ? 25.342 -21.055 20.156 1.00 32.83 465 SER B CA 1
ATOM 1537 C C . SER B 2 81 ? 25.260 -20.354 18.811 1.00 33.49 465 SER B C 1
ATOM 1538 O O . SER B 2 81 ? 26.084 -20.590 17.925 1.00 36.68 465 SER B O 1
ATOM 1541 N N . LYS B 2 82 ? 24.253 -19.498 18.656 1.00 32.34 466 LYS B N 1
ATOM 1542 C CA . LYS B 2 82 ? 24.056 -18.773 17.410 1.00 34.22 466 LYS B CA 1
ATOM 1543 C C . LYS B 2 82 ? 25.254 -17.877 17.101 1.00 36.12 466 LYS B C 1
ATOM 1544 O O . LYS B 2 82 ? 25.819 -17.899 16.007 1.00 36.04 466 LYS B O 1
ATOM 1550 N N . PHE B 2 83 ? 25.624 -17.064 18.072 1.00 33.46 467 PHE B N 1
ATOM 1551 C CA . PHE B 2 83 ? 26.677 -16.085 17.889 1.00 32.81 467 PHE B CA 1
ATOM 1552 C C . PHE B 2 83 ? 28.029 -16.757 17.704 1.00 31.91 467 PHE B C 1
ATOM 1553 O O . PHE B 2 83 ? 28.867 -16.278 16.942 1.00 33.26 467 PHE B O 1
ATOM 1561 N N . LYS B 2 84 ? 28.229 -17.887 18.377 1.00 32.99 468 LYS B N 1
ATOM 1562 C CA . LYS B 2 84 ? 29.454 -18.635 18.228 1.00 36.36 468 LYS B CA 1
ATOM 1563 C C . LYS B 2 84 ? 29.538 -19.226 16.810 1.00 39.68 468 LYS B C 1
ATOM 1564 O O . LYS B 2 84 ? 30.613 -19.261 16.220 1.00 39.29 468 LYS B O 1
ATOM 1570 N N . GLU B 2 85 ? 28.405 -19.663 16.268 1.00 42.03 469 GLU B N 1
ATOM 1571 C CA . GLU B 2 85 ? 28.398 -20.218 14.908 1.00 48.04 469 GLU B CA 1
ATOM 1572 C C . GLU B 2 85 ? 28.599 -19.119 13.843 1.00 48.91 469 GLU B C 1
ATOM 1573 O O . GLU B 2 85 ? 29.078 -19.400 12.742 1.00 49.78 469 GLU B O 1
ATOM 1587 N N . GLY B 2 87 ? 30.729 -16.860 14.263 1.00 44.61 471 GLY B N 1
ATOM 1588 C CA . GLY B 2 87 ? 32.156 -16.607 14.317 1.00 42.45 471 GLY B CA 1
ATOM 1589 C C . GLY B 2 87 ? 32.643 -15.649 15.399 1.00 40.33 471 GLY B C 1
ATOM 1590 O O . GLY B 2 87 ? 33.846 -15.385 15.475 1.00 41.78 471 GLY B O 1
ATOM 1591 N N . PHE B 2 88 ? 31.742 -15.125 16.239 1.00 36.05 472 PHE B N 1
ATOM 1592 C CA . PHE B 2 88 ? 32.172 -14.239 17.339 1.00 33.42 472 PHE B CA 1
ATOM 1593 C C . PHE B 2 88 ? 32.918 -15.006 18.418 1.00 34.18 472 PHE B C 1
ATOM 1594 O O . PHE B 2 88 ? 32.803 -16.230 18.490 1.00 36.29 472 PHE B O 1
ATOM 1602 N N . GLU B 2 89 ? 33.705 -14.290 19.218 1.00 34.96 473 GLU B N 1
ATOM 1603 C CA . GLU B 2 89 ? 34.484 -14.898 20.316 1.00 34.92 473 GLU B CA 1
ATOM 1604 C C . GLU B 2 89 ? 33.623 -15.112 21.567 1.00 30.10 473 GLU B C 1
ATOM 1605 O O . GLU B 2 89 ? 32.806 -14.273 21.929 1.00 29.48 473 GLU B O 1
ATOM 1611 N N . LEU B 2 90 ? 33.820 -16.255 22.210 1.00 24.99 474 LEU B N 1
ATOM 1612 C CA . LEU B 2 90 ? 33.009 -16.670 23.343 1.00 27.84 474 LEU B CA 1
ATOM 1613 C C . LEU B 2 90 ? 33.068 -15.624 24.456 1.00 24.07 474 LEU B C 1
ATOM 1614 O O . LEU B 2 90 ? 32.040 -15.296 25.079 1.00 25.68 474 LEU B O 1
ATOM 1619 N N . LYS B 2 91 ? 34.265 -15.105 24.731 1.00 26.77 475 LYS B N 1
ATOM 1620 C CA . LYS B 2 91 ? 34.429 -14.131 25.807 1.00 25.88 475 LYS B CA 1
ATOM 1621 C C . LYS B 2 91 ? 33.557 -12.896 25.543 1.00 25.78 475 LYS B C 1
ATOM 1622 O O . LYS B 2 91 ? 32.867 -12.413 26.452 1.00 24.90 475 LYS B O 1
ATOM 1628 N N . ASP B 2 92 ? 33.558 -12.413 24.288 1.00 22.90 476 ASP B N 1
ATOM 1629 C CA . ASP B 2 92 ? 32.674 -11.295 23.908 1.00 23.71 476 ASP B CA 1
ATOM 1630 C C . ASP B 2 92 ? 31.193 -11.659 23.981 1.00 22.22 476 ASP B C 1
ATOM 1631 O O . ASP B 2 92 ? 30.350 -10.849 24.441 1.00 22.35 476 ASP B O 1
ATOM 1636 N N . ILE B 2 93 ? 30.841 -12.866 23.554 1.00 21.37 477 ILE B N 1
ATOM 1637 C CA . ILE B 2 93 ? 29.442 -13.244 23.523 1.00 22.79 477 ILE B CA 1
ATOM 1638 C C . ILE B 2 93 ? 28.869 -13.281 24.938 1.00 22.27 477 ILE B C 1
ATOM 1639 O O . ILE B 2 93 ? 27.779 -12.764 25.210 1.00 21.94 477 ILE B O 1
ATOM 1644 N N . LYS B 2 94 ? 29.599 -13.918 25.843 1.00 19.63 478 LYS B N 1
ATOM 1645 C CA . LYS B 2 94 ? 29.173 -13.930 27.263 1.00 19.37 478 LYS B CA 1
ATOM 1646 C C . LYS B 2 94 ? 28.939 -12.532 27.795 1.00 21.16 478 LYS B C 1
ATOM 1647 O O . LYS B 2 94 ? 27.953 -12.29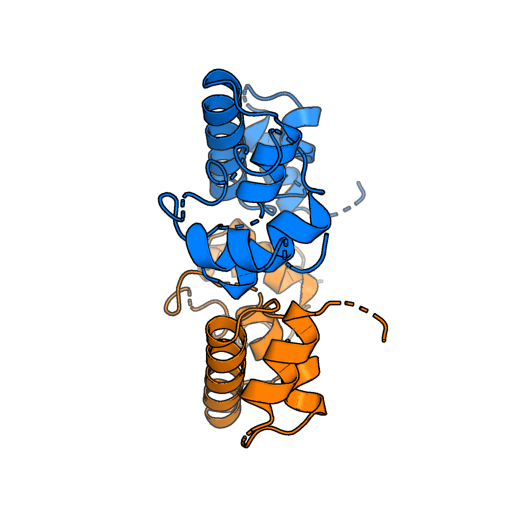0 28.511 1.00 20.42 478 LYS B O 1
ATOM 1653 N N . GLU B 2 95 ? 29.892 -11.643 27.513 1.00 20.76 479 GLU B N 1
ATOM 1654 C CA . GLU B 2 95 ? 29.864 -10.308 28.067 1.00 20.07 479 GLU B CA 1
ATOM 1655 C C . GLU B 2 95 ? 28.590 -9.551 27.602 1.00 18.92 479 GLU B C 1
ATOM 1656 O O . GLU B 2 95 ? 27.879 -8.914 28.425 1.00 19.56 479 GLU B O 1
ATOM 1662 N N . VAL B 2 96 ? 28.295 -9.625 26.297 1.00 21.10 480 VAL B N 1
ATOM 1663 C CA . VAL B 2 96 ? 27.214 -8.803 25.767 1.00 19.83 480 VAL B CA 1
ATOM 1664 C C . VAL B 2 96 ? 25.839 -9.402 26.126 1.00 18.31 480 VAL B C 1
ATOM 1665 O O . VAL B 2 96 ? 24.890 -8.674 26.358 1.00 21.78 480 VAL B O 1
ATOM 1669 N N . LEU B 2 97 ? 25.730 -10.724 26.148 1.00 21.12 481 LEU B N 1
ATOM 1670 C CA . LEU B 2 97 ? 24.487 -11.360 26.576 1.00 22.18 481 LEU B CA 1
ATOM 1671 C C . LEU B 2 97 ? 24.212 -11.041 28.055 1.00 22.25 481 LEU B C 1
ATOM 1672 O O . LEU B 2 97 ? 23.053 -10.815 28.416 1.00 23.28 481 LEU B O 1
ATOM 1677 N N . LEU B 2 98 ? 25.253 -11.008 28.897 1.00 18.82 482 LEU B N 1
ATOM 1678 C CA . LEU B 2 98 ? 25.040 -10.663 30.287 1.00 17.75 482 LEU B CA 1
ATOM 1679 C C . LEU B 2 98 ? 24.580 -9.206 30.409 1.00 19.47 482 LEU B C 1
ATOM 1680 O O . LEU B 2 98 ? 23.583 -8.922 31.088 1.00 19.73 482 LEU B O 1
ATOM 1685 N N . LEU B 2 99 ? 25.285 -8.285 29.741 1.00 18.09 483 LEU B N 1
ATOM 1686 C CA . LEU B 2 99 ? 24.976 -6.850 29.856 1.00 17.95 483 LEU B CA 1
ATOM 1687 C C . LEU B 2 99 ? 23.539 -6.579 29.398 1.00 19.13 483 LEU B C 1
ATOM 1688 O O . LEU B 2 99 ? 22.777 -5.854 30.067 1.00 19.21 483 LEU B O 1
ATOM 1693 N N . HIS B 2 100 ? 23.141 -7.217 28.303 1.00 22.42 484 HIS B N 1
ATOM 1694 C CA . HIS B 2 100 ? 21.861 -6.918 27.676 1.00 24.62 484 HIS B CA 1
ATOM 1695 C C . HIS B 2 100 ? 20.719 -7.903 28.051 1.00 26.63 484 HIS B C 1
ATOM 1696 O O . HIS B 2 100 ? 19.661 -7.919 27.426 1.00 28.40 484 HIS B O 1
ATOM 1703 N N . ASN B 2 101 ? 20.917 -8.703 29.083 1.00 23.70 485 ASN B N 1
ATOM 1704 C CA . ASN B 2 101 ? 19.862 -9.612 29.536 1.00 25.51 485 ASN B CA 1
ATOM 1705 C C . ASN B 2 101 ? 19.307 -10.469 28.385 1.00 28.83 485 ASN B C 1
ATOM 1706 O O . ASN B 2 101 ? 18.077 -10.599 28.198 1.00 29.52 485 ASN B O 1
ATOM 1711 N N . ASN B 2 102 ? 20.238 -11.056 27.627 1.00 24.14 486 ASN B N 1
ATOM 1712 C CA . ASN B 2 102 ? 19.938 -11.921 26.494 1.00 25.71 486 ASN B CA 1
ATOM 1713 C C . ASN B 2 102 ? 19.160 -11.306 25.350 1.00 27.45 486 ASN B C 1
ATOM 1714 O O . ASN B 2 102 ? 18.585 -12.041 24.572 1.00 29.92 486 ASN B O 1
ATOM 1719 N N . ASP B 2 103 ? 19.186 -9.987 25.199 1.00 29.59 487 ASP B N 1
ATOM 1720 C CA . ASP B 2 103 ? 18.465 -9.371 24.090 1.00 34.28 487 ASP B CA 1
ATOM 1721 C C . ASP B 2 103 ? 19.298 -9.553 22.821 1.00 34.99 487 ASP B C 1
ATOM 1722 O O . ASP B 2 103 ? 20.431 -9.023 22.716 1.00 33.41 487 ASP B O 1
ATOM 1727 N N . GLN B 2 104 ? 18.739 -10.287 21.861 1.00 37.19 488 GLN B N 1
ATOM 1728 C CA . GLN B 2 104 ? 19.470 -10.653 20.651 1.00 38.48 488 GLN B CA 1
ATOM 1729 C C . GLN B 2 104 ? 19.936 -9.428 19.860 1.00 36.40 488 GLN B C 1
ATOM 1730 O O . GLN B 2 104 ? 21.098 -9.330 19.474 1.00 35.62 488 GLN B O 1
ATOM 1736 N N . ASP B 2 105 ? 19.037 -8.487 19.628 1.00 36.64 489 ASP B N 1
ATOM 1737 C CA . ASP B 2 105 ? 19.386 -7.329 18.817 1.00 38.35 489 ASP B CA 1
ATOM 1738 C C . ASP B 2 105 ? 20.477 -6.442 19.445 1.00 35.02 489 ASP B C 1
ATOM 1739 O O . ASP B 2 105 ? 21.431 -6.063 18.774 1.00 37.34 489 ASP B O 1
ATOM 1744 N N . ASN B 2 106 ? 20.354 -6.131 20.732 1.00 35.30 490 ASN B N 1
ATOM 1745 C CA . ASN B 2 106 ? 21.372 -5.352 21.436 1.00 33.89 490 ASN B CA 1
ATOM 1746 C C . ASN B 2 106 ? 22.706 -6.079 21.473 1.00 33.09 490 ASN B C 1
ATOM 1747 O O . ASN B 2 106 ? 23.760 -5.475 21.283 1.00 33.65 490 ASN B O 1
ATOM 1752 N N . ALA B 2 107 ? 22.661 -7.386 21.702 1.00 30.91 491 ALA B N 1
ATOM 1753 C CA . ALA B 2 107 ? 23.889 -8.163 21.816 1.00 29.90 491 ALA B CA 1
ATOM 1754 C C . ALA B 2 107 ? 24.630 -8.142 20.482 1.00 32.96 491 ALA B C 1
ATOM 1755 O O . ALA B 2 107 ? 25.850 -7.957 20.417 1.00 34.10 491 ALA B O 1
ATOM 1757 N N . LEU B 2 108 ? 23.877 -8.330 19.408 1.00 36.31 492 LEU B N 1
ATOM 1758 C CA . LEU B 2 108 ? 24.468 -8.362 18.070 1.00 38.98 492 LEU B CA 1
ATOM 1759 C C . LEU B 2 108 ? 25.068 -7.004 17.714 1.00 38.88 492 LEU B C 1
ATOM 1760 O O . LEU B 2 108 ? 26.185 -6.911 17.175 1.00 40.49 492 LEU B O 1
ATOM 1765 N N . GLU B 2 109 ? 24.319 -5.951 18.024 1.00 36.21 493 GLU B N 1
ATOM 1766 C CA . GLU B 2 109 ? 24.767 -4.590 17.747 1.00 35.85 493 GLU B CA 1
ATOM 1767 C C . GLU B 2 109 ? 26.115 -4.377 18.452 1.00 33.55 493 GLU B C 1
ATOM 1768 O O . GLU B 2 109 ? 27.090 -3.925 17.856 1.00 37.05 493 GLU B O 1
ATOM 1774 N N . ASP B 2 110 ? 26.211 -4.796 19.700 1.00 32.63 494 ASP B N 1
ATOM 1775 C CA . ASP B 2 110 ? 27.501 -4.679 20.416 1.00 35.09 494 ASP B CA 1
ATOM 1776 C C . ASP B 2 110 ? 28.630 -5.540 19.835 1.00 37.20 494 ASP B C 1
ATOM 1777 O O . ASP B 2 110 ? 29.775 -5.106 19.784 1.00 38.68 494 ASP B O 1
ATOM 1782 N N . LEU B 2 111 ? 28.314 -6.777 19.460 1.00 39.01 495 LEU B N 1
ATOM 1783 C CA . LEU B 2 111 ? 29.319 -7.704 18.927 1.00 39.37 495 LEU B CA 1
ATOM 1784 C C . LEU B 2 111 ? 29.839 -7.168 17.607 1.00 43.03 495 LEU B C 1
ATOM 1785 O O . LEU B 2 111 ? 31.028 -7.282 17.282 1.00 42.23 495 LEU B O 1
ATOM 1798 N N . ALA B 2 113 ? 29.993 -4.114 16.673 1.00 51.56 497 ALA B N 1
ATOM 1799 C CA . ALA B 2 113 ? 30.771 -2.918 16.856 1.00 50.75 497 ALA B CA 1
ATOM 1800 C C . ALA B 2 113 ? 32.241 -3.262 17.156 1.00 54.99 497 ALA B C 1
ATOM 1801 O O . ALA B 2 113 ? 33.110 -2.386 17.077 1.00 55.64 497 ALA B O 1
ATOM 1803 N N . ARG B 2 114 ? 32.519 -4.538 17.446 1.00 55.28 498 ARG B N 1
ATOM 1804 C CA . ARG B 2 114 ? 33.871 -5.017 17.779 1.00 53.25 498 ARG B CA 1
ATOM 1805 C C . ARG B 2 114 ? 34.256 -6.273 16.937 1.00 53.11 498 ARG B C 1
ATOM 1806 O O . ARG B 2 114 ? 35.259 -6.941 17.226 1.00 52.08 498 ARG B O 1
ATOM 1814 N N . ALA B 2 115 ? 33.462 -6.593 15.907 1.00 51.96 499 ALA B N 1
ATOM 1815 C CA . ALA B 2 115 ? 33.629 -7.846 15.146 1.00 50.11 499 ALA B CA 1
ATOM 1816 C C . ALA B 2 115 ? 35.042 -8.052 14.587 1.00 50.15 499 ALA B C 1
ATOM 1817 O O . ALA B 2 115 ? 35.541 -9.185 14.527 1.00 45.74 499 ALA B O 1
ATOM 1819 N N . GLY B 2 116 ? 35.674 -6.949 14.171 1.00 50.47 500 GLY B N 1
ATOM 1820 C CA . GLY B 2 116 ? 36.994 -7.016 13.577 1.00 51.65 500 GLY B CA 1
ATOM 1821 C C . GLY B 2 116 ? 38.095 -6.724 14.574 1.00 53.70 500 GLY B C 1
ATOM 1822 O O . GLY B 2 116 ? 39.045 -6.024 14.234 1.00 57.94 500 GLY B O 1
#

Foldseek 3Di:
DPDPLQVVLLVVVVVPDDSVLQVVCVLQDSDNVSSVVSSVQLVVVVVVPQDSVLSSVVCNVVPDPPLCLSVLVVVVVPQDPVLSVVLCVVVVNDNVSSVVVSVVD/DPDPLQVVLLVVVVVPDDSVLQVVCVLQDSDNVSSVVSSVQLVVVVVVPQDSVLSSVQCNVVPDPPQCLSVLVVVVVPQDPVLQVVLCVVPVNDNVSSVVVSVVVD

InterPro domains:
  IPR009060 UBA-like superfamily [SSF46934] (376-432)
  IPR009060 UBA-like superfamily [SSF46934] (447-498)
  IPR015940 Ubiquitin-associated domain [PF22567] (388-430)
  IPR015940 Ubiquitin-associated domain [PS50030] (389-430)
  IPR015940 Ubiquitin-associated domain [PS50030] (451-498)
  IPR023340 UMA domain [PS51497] (17-63)
  IPR038870 Ubiquitin-associated protein 1 [PTHR15960] (11-498)
  IPR042575 Ubiquitin-associated protein 1, C-terminal [G3DSA:1.20.120.1920] (386-502)
  IPR049467 Ubiquitin-associated protein 1-like, UBA2 domain [PF21267] (459-498)

Nearest PDB structures (foldseek):
  4ae4-assembly1_A  TM=1.006E+00  e=9.608E-12  Homo sapiens
  4ae4-assembly1_B  TM=9.976E-01  e=9.608E-12  Homo sapiens
  8oh6-assembly2_CD  TM=5.483E-01  e=8.827E+00  Candida albicans
  4ae4-assembly1_B  TM=1.006E+00  e=2.073E-12  Homo sapiens
  4ae4-assembly1_A  TM=9.873E-01  e=1.823E-11  Homo sapiens

Secondary structure (DSSP, 8-state):
---HHHHHHHHHHH----HHHHHH---S-S-HHHHHHHHHHHHHHHHTT--HHHHHHHH---S-S---TTT--TTT----HHHHHHHHHHTTT-HHHHHHH----/---HHHHHHHHHHH----HHHHHH---S-S-HHHHHHHHHHHHHHHHTT--HHHHHHHH---S-S---TTT--TTT----HHHHHHHHHHTTT-HHHHHHH-----

Radius of gyration: 19.67 Å; Cα contacts (8 Å, |Δi|>4): 185; chains: 2; bounding box: 28×53×55 Å

Organism: Homo sapiens (NCBI:txid9606)

B-factor: mean 34.46, std 13.87, range [14.1, 91.58]